Protein AF-A0AA86PLJ4-F1 (afdb_monomer_lite)

Radius of gyration: 35.34 Å; chains: 1; bounding box: 88×40×95 Å

Organism: NCBI:txid28002

pLDDT: mean 74.49, std 17.86, range [37.75, 98.31]

Secondary structure (DSSP, 8-state):
-PPPTT-PPPSSGGGPPTTHHHHHHHHHHHHHHHHHHHHHHHHHHTTT-HHHHHHHHHHHHHHHHHHHHHHHS-S---EEETTEEHHHHHHHHHHHHHHHHHHHHHHHHHHHHHHHHHHHH-TTSPPSS-HHHHHHHHHHHHHHHHHHHHHHHHHHHHHHHHHHH-TTTTTSHHHHHTSTT-HHHHHHHHHHHHHHHHHHGGGGS-S---SS-------------S-TTSTHHHHHHHHHHHHHHTT---SSHHHHHHHHHTSTTTTTT--HHHHHHHHHHHHHHHTT--HHHHHHHHHHHTTS-TTTHHHHHHHHHHHT--

Sequence (322 aa):
MTATFSFLGSNEQNSNPNGWYWFSIGMFTSFFVEIPLIMYVYQRLRLVNFRLAKVSNGFWLTGVSSQFLIGVFRSSRDKVFGKIEFRKIHNIVAIICFLSL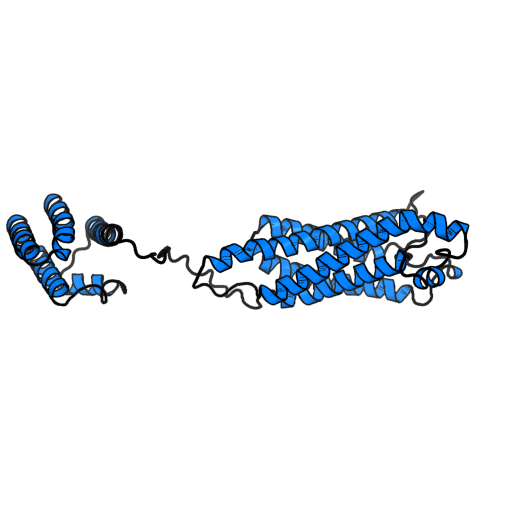LVGAPCSAALVAYDKPKSCTNYGKKNLLNHRLTDICISLVMLSLFLVVLFCVLWQIVYPILYKQDPTIGSNWTAGMNTIWSFPLWENVCIITLYVYILWFPFMLPARTDGKRPKQRNSCSFSRVNYNGIELKTELSRMWFEILKEKIEFRSGADFLEHLADYDEVEGLLSEKGVSFIQSVGKLIIEGEKAENVKKMIKEFGKESNELWQWKRVMIKCAEKK

Foldseek 3Di:
DFDAPLQQDAPPPVRHDPPSLVLLVVLVVLLVVLVVLLVLLLVQLCVLPVVLSVLLSVLSNLLSVLSNVSSVQHLYQDDPDDNDGSNVVNVVSNVSNVVSLLVSLVSSLVSLVSLVVVQVQPVPDDRQFPSVVSVVLSVVLVVLSVVLVVLVVVLVVCVVVVCVVPVLQSNDDVSQVVDPSHNNVSVVSNVVSSSCSSVVVSVRGDPDPPVPPPPPPVPPVVPDPDDPDDVVLPVVLVVVVVCVVVVDDDQALVSVVVVVVVPVVPVVPDDPVRVVLSSVLSHCVNVVHQLVVSLVSLVVSCVPDPSSVSVSVSVNVVSVVD

Structure (mmCIF, N/CA/C/O backbone):
data_AF-A0AA86PLJ4-F1
#
_entry.id   AF-A0AA86PLJ4-F1
#
loop_
_atom_site.group_PDB
_atom_site.id
_atom_site.type_symbol
_atom_site.label_atom_id
_atom_site.label_alt_id
_atom_site.label_comp_id
_atom_site.label_asym_id
_atom_site.label_entity_id
_atom_site.label_seq_id
_atom_site.pdbx_PDB_ins_code
_atom_site.Cartn_x
_atom_site.Cartn_y
_atom_site.Cartn_z
_atom_site.occupancy
_atom_site.B_iso_or_equiv
_atom_site.auth_seq_id
_atom_site.auth_comp_id
_atom_site.auth_asym_id
_atom_site.auth_atom_id
_atom_site.pdbx_PDB_model_num
ATOM 1 N N . MET A 1 1 ? 16.146 7.115 -17.652 1.00 41.25 1 MET A N 1
ATOM 2 C CA . MET A 1 1 ? 15.442 6.370 -16.586 1.00 41.25 1 MET A CA 1
ATOM 3 C C . MET A 1 1 ? 16.149 5.044 -16.418 1.00 41.25 1 MET A C 1
ATOM 5 O O . MET A 1 1 ? 16.221 4.309 -17.398 1.00 41.25 1 MET A O 1
ATOM 9 N N . THR A 1 2 ? 16.678 4.782 -15.226 1.00 47.94 2 THR A N 1
ATOM 10 C CA . THR A 1 2 ? 17.123 3.450 -14.791 1.00 47.94 2 THR A CA 1
ATOM 11 C C . THR A 1 2 ? 15.971 2.449 -14.898 1.00 47.94 2 THR A C 1
ATOM 13 O O . THR A 1 2 ? 14.809 2.842 -14.768 1.00 47.94 2 THR A O 1
ATOM 16 N N . ALA A 1 3 ? 16.272 1.173 -15.144 1.00 52.00 3 ALA A N 1
ATOM 17 C CA . ALA A 1 3 ? 15.253 0.129 -15.106 1.00 52.00 3 ALA A CA 1
ATOM 18 C C . ALA A 1 3 ? 14.749 -0.040 -13.662 1.00 52.00 3 ALA A C 1
ATOM 20 O O . ALA A 1 3 ? 15.532 -0.309 -12.752 1.00 52.00 3 ALA A O 1
ATOM 21 N N . THR A 1 4 ? 13.453 0.172 -13.453 1.00 53.97 4 THR A N 1
ATOM 22 C CA . THR A 1 4 ? 12.758 -0.117 -12.193 1.00 53.97 4 THR A CA 1
ATOM 23 C C . THR A 1 4 ? 12.480 -1.618 -12.086 1.00 53.97 4 THR A C 1
ATOM 25 O O . THR A 1 4 ? 12.442 -2.314 -13.100 1.00 53.97 4 THR A O 1
ATOM 28 N N . PHE A 1 5 ? 12.273 -2.146 -10.879 1.00 51.34 5 PHE A N 1
ATOM 29 C CA . PHE A 1 5 ? 11.878 -3.546 -10.676 1.00 51.34 5 PHE A CA 1
ATOM 30 C C . PHE A 1 5 ? 10.530 -3.861 -11.332 1.00 51.34 5 PHE A C 1
ATOM 32 O O . PHE A 1 5 ? 10.305 -4.955 -11.842 1.00 51.34 5 PHE A O 1
ATOM 39 N N . SER A 1 6 ? 9.674 -2.846 -11.410 1.00 51.66 6 SER A N 1
ATOM 40 C CA . SER A 1 6 ? 8.443 -2.833 -12.191 1.00 51.66 6 SER A CA 1
ATOM 41 C C . SER A 1 6 ? 8.633 -3.040 -13.710 1.00 51.66 6 SER A C 1
ATOM 43 O O . SE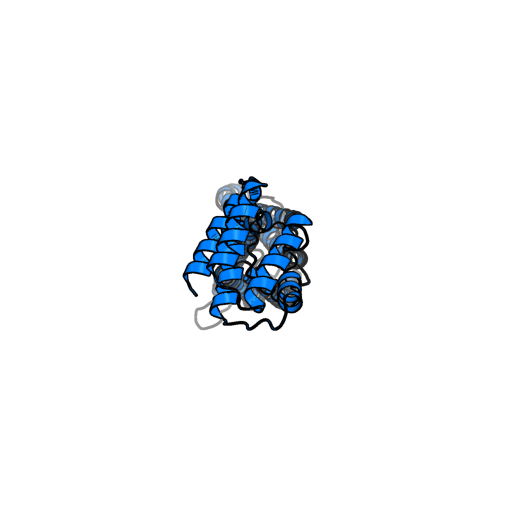R A 1 6 ? 7.633 -3.148 -14.411 1.00 51.66 6 SER A O 1
ATOM 45 N N . PHE A 1 7 ? 9.853 -3.230 -14.247 1.00 61.62 7 PHE A N 1
ATOM 46 C CA . PHE A 1 7 ? 10.075 -3.798 -15.592 1.00 61.62 7 PHE A CA 1
ATOM 47 C C . PHE A 1 7 ? 9.616 -5.269 -15.718 1.00 61.62 7 PHE A C 1
ATOM 49 O O . PHE A 1 7 ? 10.386 -6.200 -15.957 1.00 61.62 7 PHE A O 1
ATOM 56 N N . LEU A 1 8 ? 8.299 -5.452 -15.646 1.00 61.09 8 LEU A N 1
ATOM 57 C CA . LEU A 1 8 ? 7.576 -6.564 -16.238 1.00 61.09 8 LEU A CA 1
ATOM 58 C C . LEU A 1 8 ? 7.984 -6.704 -17.698 1.00 61.09 8 LEU A C 1
ATOM 60 O O . LEU A 1 8 ? 7.937 -5.721 -18.442 1.00 61.09 8 LEU A O 1
ATOM 64 N N . GLY A 1 9 ? 8.369 -7.926 -18.065 1.00 59.66 9 GLY A N 1
ATOM 65 C CA . GLY A 1 9 ? 9.075 -8.224 -19.304 1.00 59.66 9 GLY A CA 1
ATOM 66 C C . GLY A 1 9 ? 8.449 -7.626 -20.566 1.00 59.66 9 GLY A C 1
ATOM 67 O O . GLY A 1 9 ? 7.226 -7.571 -20.714 1.00 59.66 9 GLY A O 1
ATOM 68 N N . SER A 1 10 ? 9.299 -7.201 -21.496 1.00 67.00 10 SER A N 1
ATOM 69 C CA . SER A 1 10 ? 8.879 -6.834 -22.842 1.00 67.00 10 SER A CA 1
ATOM 70 C C . SER A 1 10 ? 8.416 -8.069 -23.632 1.00 67.00 10 SER A C 1
ATOM 72 O O . SER A 1 10 ? 8.566 -9.215 -23.198 1.00 67.00 10 SER A O 1
ATOM 74 N N . ASN A 1 11 ? 7.853 -7.853 -24.823 1.00 70.50 11 ASN A N 1
ATOM 75 C CA . ASN A 1 11 ? 7.625 -8.951 -25.764 1.00 70.50 11 ASN A CA 1
ATOM 76 C C . ASN A 1 11 ? 8.916 -9.376 -26.498 1.00 70.50 11 ASN A C 1
ATOM 78 O O . ASN A 1 11 ? 8.931 -10.408 -27.163 1.00 70.50 11 ASN A O 1
ATOM 82 N N . GLU A 1 12 ? 10.022 -8.638 -26.337 1.00 73.56 12 GLU A N 1
ATOM 83 C CA . GLU A 1 12 ? 11.354 -9.085 -26.744 1.00 73.56 12 GLU A CA 1
ATOM 84 C C . GLU A 1 12 ? 11.859 -10.095 -25.703 1.00 73.56 12 GLU A C 1
ATOM 86 O O . GLU A 1 12 ? 12.340 -9.729 -24.632 1.00 73.56 12 GLU A O 1
ATOM 91 N N . GLN A 1 13 ? 11.753 -11.388 -26.015 1.00 70.38 13 GLN A N 1
ATOM 92 C CA . GLN A 1 13 ? 12.051 -12.486 -25.084 1.00 70.38 13 GLN A CA 1
ATOM 93 C C . GLN A 1 13 ? 13.454 -12.405 -24.441 1.00 70.38 13 GLN A C 1
ATOM 95 O O . GLN A 1 13 ? 13.640 -12.875 -23.321 1.00 70.38 13 GLN A O 1
ATOM 100 N N . ASN A 1 14 ? 14.404 -11.740 -25.110 1.00 70.69 14 ASN A N 1
ATOM 101 C CA . ASN A 1 14 ? 15.780 -11.524 -24.654 1.00 70.69 14 ASN A CA 1
ATOM 102 C C . ASN A 1 14 ? 15.953 -10.361 -23.653 1.00 70.69 14 ASN A C 1
ATOM 104 O O . ASN A 1 14 ? 16.998 -10.276 -23.015 1.00 70.69 14 ASN A O 1
ATOM 108 N N . SER A 1 15 ? 14.979 -9.452 -23.502 1.00 69.19 15 SER A N 1
ATOM 109 C CA . SER A 1 15 ? 15.057 -8.347 -22.522 1.00 69.19 15 SER A CA 1
ATOM 110 C C . SER A 1 15 ? 14.549 -8.731 -21.129 1.00 69.19 15 SER A C 1
ATOM 112 O O . SER A 1 15 ? 14.557 -7.900 -20.219 1.00 69.19 15 SER A O 1
ATOM 114 N N . ASN A 1 16 ? 14.039 -9.951 -20.968 1.00 75.19 16 ASN A N 1
ATOM 115 C CA . ASN A 1 16 ? 13.235 -10.330 -19.817 1.00 75.19 16 ASN A CA 1
ATOM 116 C C . ASN A 1 16 ? 14.087 -10.995 -18.732 1.00 75.19 16 ASN A C 1
ATOM 118 O O . ASN A 1 16 ? 14.754 -11.989 -19.022 1.00 75.19 16 ASN A O 1
ATOM 122 N N . PRO A 1 17 ? 14.046 -10.519 -17.472 1.00 74.06 17 PRO A N 1
ATOM 123 C CA . PRO A 1 17 ? 14.722 -11.212 -16.387 1.00 74.06 17 PRO A CA 1
ATOM 124 C C . PRO A 1 17 ? 14.084 -12.588 -16.158 1.00 74.06 17 PRO A C 1
ATOM 126 O O . PRO A 1 17 ? 12.865 -12.763 -16.273 1.00 74.06 17 PRO A O 1
ATOM 129 N N . ASN A 1 18 ? 14.910 -13.575 -15.808 1.00 80.50 18 ASN A N 1
ATOM 130 C CA . ASN A 1 18 ? 14.439 -14.920 -15.483 1.00 80.50 18 ASN A CA 1
ATOM 131 C C . ASN A 1 18 ? 13.372 -14.856 -14.379 1.00 80.50 18 ASN A C 1
ATOM 133 O O . ASN A 1 18 ? 13.584 -14.252 -13.331 1.00 80.50 18 ASN A O 1
ATOM 137 N N . GLY A 1 19 ? 12.216 -15.477 -14.624 1.00 80.31 19 GLY A N 1
ATOM 138 C CA . GLY A 1 19 ? 11.104 -15.490 -13.671 1.00 80.31 19 GLY A CA 1
ATOM 139 C C . GLY A 1 19 ? 10.192 -14.255 -13.680 1.00 80.31 19 GLY A C 1
ATOM 140 O O . GLY A 1 19 ? 9.319 -14.179 -12.823 1.00 80.31 19 GLY A O 1
ATOM 141 N N . TRP A 1 20 ? 10.307 -13.328 -14.644 1.00 81.44 20 TRP A N 1
ATOM 142 C CA . TRP A 1 20 ? 9.425 -12.145 -14.752 1.00 81.44 20 TRP A CA 1
ATOM 143 C C . TRP A 1 20 ? 7.915 -12.464 -14.667 1.00 81.44 20 TRP A C 1
ATOM 145 O O . TRP A 1 20 ? 7.135 -11.660 -14.159 1.00 81.44 20 TRP A O 1
ATOM 155 N N . TYR A 1 21 ? 7.492 -13.643 -15.136 1.00 85.25 21 TYR A N 1
ATOM 156 C CA . TYR A 1 21 ? 6.094 -14.080 -15.102 1.00 85.25 21 TYR A CA 1
ATOM 157 C C . TYR A 1 21 ? 5.595 -14.367 -13.676 1.00 85.25 21 TYR A C 1
ATOM 159 O O . TYR A 1 21 ? 4.418 -14.145 -13.392 1.00 85.25 21 TYR A O 1
ATOM 167 N N . TRP A 1 22 ? 6.478 -14.776 -12.755 1.00 87.50 22 TRP A N 1
ATOM 168 C CA . TRP A 1 22 ? 6.144 -14.915 -11.335 1.00 87.50 22 TRP A CA 1
ATOM 169 C C . TRP A 1 22 ? 5.776 -13.573 -10.709 1.00 87.50 22 TRP A C 1
ATOM 171 O O . TRP A 1 22 ? 4.898 -13.534 -9.854 1.00 87.50 22 TRP A O 1
ATOM 181 N N . PHE A 1 23 ? 6.377 -12.469 -11.166 1.00 83.62 23 PHE A N 1
ATOM 182 C CA . PHE A 1 23 ? 5.997 -11.137 -10.703 1.00 83.62 23 PHE A CA 1
ATOM 183 C C . PHE A 1 23 ? 4.582 -10.764 -11.180 1.00 83.62 23 PHE A C 1
ATOM 185 O O . PHE A 1 23 ? 3.776 -10.345 -10.356 1.00 83.62 23 PHE A O 1
ATOM 192 N N . SER A 1 24 ? 4.206 -11.024 -12.445 1.00 88.81 24 SER A N 1
ATOM 193 C CA . SER A 1 24 ? 2.800 -10.882 -12.892 1.00 88.81 24 SER A CA 1
ATOM 194 C C . SER A 1 24 ? 1.833 -11.718 -12.042 1.00 88.81 24 SER A C 1
ATOM 196 O O . SER A 1 24 ? 0.822 -11.194 -11.579 1.00 88.81 24 SER A O 1
ATOM 198 N N . ILE A 1 25 ? 2.146 -12.999 -11.806 1.00 92.12 25 ILE A N 1
ATOM 199 C CA . ILE A 1 25 ? 1.321 -13.898 -10.978 1.00 92.12 25 ILE A CA 1
ATOM 200 C C . ILE A 1 25 ? 1.208 -13.366 -9.542 1.00 92.12 25 ILE A C 1
ATOM 202 O O . ILE A 1 25 ? 0.115 -13.366 -8.976 1.00 92.12 25 ILE A O 1
ATOM 206 N N . GLY A 1 26 ? 2.307 -12.863 -8.975 1.00 91.44 26 GLY A N 1
ATOM 207 C CA . GLY A 1 26 ? 2.342 -12.219 -7.665 1.00 91.44 26 GLY A CA 1
ATOM 208 C C . GLY A 1 26 ? 1.415 -11.007 -7.596 1.00 91.44 26 GLY A C 1
ATOM 209 O O . GLY A 1 26 ? 0.547 -10.967 -6.734 1.00 91.44 26 GLY A O 1
ATOM 210 N N . MET A 1 27 ? 1.515 -10.077 -8.552 1.00 92.19 27 MET A N 1
ATOM 211 C CA . MET A 1 27 ? 0.665 -8.877 -8.611 1.00 92.19 27 MET A CA 1
ATOM 212 C C . MET A 1 27 ? -0.830 -9.219 -8.725 1.00 92.19 27 MET A C 1
ATOM 214 O O . MET A 1 27 ? -1.655 -8.587 -8.063 1.00 92.19 27 MET A O 1
ATOM 218 N N . PHE A 1 28 ? -1.192 -10.246 -9.505 1.00 94.56 28 PHE A N 1
ATOM 219 C CA . PHE A 1 28 ? -2.573 -10.734 -9.575 1.00 94.56 28 PHE A CA 1
ATOM 220 C C . PHE A 1 28 ? -3.030 -11.402 -8.273 1.00 94.56 28 PHE A C 1
ATOM 222 O O . PHE A 1 28 ? -4.133 -11.132 -7.801 1.00 94.56 28 PHE A O 1
ATOM 229 N N . THR A 1 29 ? -2.191 -12.246 -7.671 1.00 95.00 29 THR A N 1
ATOM 230 C CA . THR A 1 29 ? -2.518 -12.950 -6.421 1.00 95.00 29 THR A CA 1
ATOM 231 C C . THR A 1 29 ? -2.710 -11.958 -5.275 1.00 95.00 29 THR A C 1
ATOM 233 O O . THR A 1 29 ? -3.724 -12.015 -4.582 1.00 95.00 29 THR A O 1
ATOM 236 N N . SER A 1 30 ? -1.794 -10.994 -5.143 1.00 94.12 30 SER A N 1
ATOM 237 C CA . SER A 1 30 ? -1.904 -9.847 -4.239 1.00 94.12 30 SER A CA 1
ATOM 238 C C . SER A 1 30 ? -3.235 -9.122 -4.399 1.00 94.12 30 SER A C 1
ATOM 240 O O . SER A 1 30 ? -3.966 -8.996 -3.425 1.00 94.12 30 SER A O 1
ATOM 242 N N . PHE A 1 31 ? -3.620 -8.735 -5.621 1.00 96.25 31 PHE A N 1
ATOM 243 C CA . PHE A 1 31 ? -4.897 -8.057 -5.868 1.00 96.25 31 PHE A CA 1
ATOM 244 C C . PHE A 1 31 ? -6.106 -8.817 -5.295 1.00 96.25 31 PHE A C 1
ATOM 246 O O . PHE A 1 31 ? -6.930 -8.230 -4.587 1.00 96.25 31 PHE A O 1
ATOM 253 N N . PHE A 1 32 ? -6.198 -10.126 -5.549 1.00 96.75 32 PHE A N 1
ATOM 254 C CA . PHE A 1 32 ? -7.314 -10.941 -5.061 1.00 96.75 32 PHE A CA 1
ATOM 255 C C . PHE A 1 32 ? -7.285 -11.176 -3.542 1.00 96.75 32 PHE A C 1
ATOM 257 O O . PHE A 1 32 ? -8.349 -11.264 -2.929 1.00 96.75 32 PHE A O 1
ATOM 264 N N . VAL A 1 33 ? -6.101 -11.253 -2.928 1.00 96.44 33 VAL A N 1
ATOM 265 C CA . VAL A 1 33 ? -5.936 -11.418 -1.471 1.00 96.44 33 VAL A CA 1
ATOM 266 C C . VAL A 1 33 ? -6.178 -10.106 -0.718 1.00 96.44 33 VAL A C 1
ATOM 268 O O . VAL A 1 33 ? -6.786 -10.107 0.350 1.00 96.44 33 VAL A O 1
ATOM 271 N N . GLU A 1 34 ? -5.745 -8.974 -1.264 1.00 96.38 34 GLU A N 1
ATOM 272 C CA . GLU A 1 34 ? -5.754 -7.682 -0.576 1.00 96.38 34 GLU A CA 1
ATOM 273 C C . GLU A 1 34 ? -7.132 -7.006 -0.588 1.00 96.38 34 GLU A C 1
ATOM 275 O O . GLU A 1 34 ? -7.501 -6.381 0.406 1.00 96.38 34 GLU A O 1
ATOM 280 N N . ILE A 1 35 ? -7.949 -7.175 -1.640 1.00 97.44 35 ILE A N 1
ATOM 281 C CA . ILE A 1 35 ? -9.325 -6.635 -1.684 1.00 97.44 35 ILE A CA 1
ATOM 282 C C . ILE A 1 35 ? -10.171 -7.017 -0.451 1.00 97.44 35 ILE A C 1
ATOM 284 O O . ILE A 1 35 ? -10.692 -6.104 0.200 1.00 97.44 35 ILE A O 1
ATOM 288 N N . PRO A 1 36 ? -10.349 -8.304 -0.082 1.00 97.50 36 PRO A N 1
ATOM 289 C CA . PRO A 1 36 ? -11.166 -8.660 1.078 1.00 97.50 36 PRO A CA 1
ATOM 290 C C . PRO A 1 36 ? -10.577 -8.130 2.394 1.00 97.50 36 PRO A C 1
ATOM 292 O O . PRO A 1 36 ? -11.338 -7.743 3.284 1.00 97.50 36 PRO A O 1
ATOM 295 N N . LEU A 1 37 ? -9.247 -8.028 2.505 1.00 96.81 37 LEU A N 1
ATOM 296 C CA . LEU A 1 37 ? -8.569 -7.450 3.671 1.00 96.81 37 LEU A CA 1
ATOM 297 C C . LEU A 1 37 ? -8.817 -5.940 3.784 1.00 96.81 37 LEU A C 1
ATOM 299 O O . LEU A 1 37 ? -9.187 -5.460 4.854 1.00 96.81 37 LEU A O 1
ATOM 303 N N . ILE A 1 38 ? -8.712 -5.195 2.683 1.00 97.12 38 ILE A N 1
ATOM 304 C CA . ILE A 1 38 ? -9.016 -3.757 2.619 1.00 97.12 38 ILE A CA 1
ATOM 305 C C . ILE A 1 38 ? -10.486 -3.499 2.965 1.00 97.12 38 ILE A C 1
ATOM 307 O O . ILE A 1 38 ? -10.793 -2.627 3.781 1.00 97.12 38 ILE A O 1
ATOM 311 N N . MET A 1 39 ? -11.402 -4.306 2.425 1.00 97.38 39 MET A N 1
ATOM 312 C CA . MET A 1 39 ? -12.830 -4.199 2.731 1.00 97.38 39 MET A CA 1
ATOM 313 C C . MET A 1 39 ? -13.127 -4.511 4.207 1.00 97.38 39 MET A C 1
ATOM 315 O O . MET A 1 39 ? -13.948 -3.826 4.822 1.00 97.38 39 MET A O 1
ATOM 319 N N . TYR A 1 40 ? -12.431 -5.482 4.808 1.00 95.12 40 TYR A N 1
ATOM 320 C CA . TYR A 1 40 ? -12.485 -5.745 6.249 1.00 95.12 40 TYR A CA 1
ATOM 321 C C . TYR A 1 40 ? -11.966 -4.551 7.069 1.00 95.12 40 TYR A C 1
ATOM 323 O O . TYR A 1 40 ? -12.659 -4.073 7.972 1.00 95.12 40 TYR A O 1
ATOM 331 N N . VAL A 1 41 ? -10.796 -4.007 6.719 1.00 93.75 41 VAL A N 1
ATOM 332 C CA . VAL A 1 41 ? -10.206 -2.816 7.357 1.00 93.75 41 VAL A CA 1
ATOM 333 C C . VAL A 1 41 ? -11.178 -1.635 7.308 1.00 93.75 41 VAL A C 1
ATOM 335 O O . VAL A 1 41 ? -11.452 -1.018 8.340 1.00 93.75 41 VAL A O 1
ATOM 338 N N . TYR A 1 42 ? -11.789 -1.363 6.153 1.00 95.81 42 TYR A N 1
ATOM 339 C CA . TYR A 1 42 ? -12.805 -0.322 6.005 1.00 95.81 42 TYR A CA 1
ATOM 340 C C . TYR A 1 42 ? -14.026 -0.550 6.904 1.00 95.81 42 TYR A C 1
ATOM 342 O O . TYR A 1 42 ? -14.479 0.382 7.577 1.00 95.81 42 TYR A O 1
ATOM 350 N N . GLN A 1 43 ? -14.547 -1.782 6.970 1.00 93.31 43 GLN A N 1
ATOM 351 C CA . GLN A 1 43 ? -15.689 -2.119 7.826 1.00 93.31 43 GLN A CA 1
ATOM 352 C C . GLN A 1 43 ? -15.428 -1.857 9.315 1.00 93.31 43 GLN A C 1
ATOM 354 O O . GLN A 1 43 ? -16.378 -1.523 10.031 1.00 93.31 43 GLN A O 1
ATOM 359 N N . ARG A 1 44 ? -14.171 -1.973 9.765 1.00 90.06 44 ARG A N 1
ATOM 360 C CA . ARG A 1 44 ? -13.739 -1.641 11.130 1.00 90.06 44 ARG A CA 1
ATOM 361 C C . ARG A 1 44 ? -13.509 -0.143 11.309 1.00 90.06 44 ARG A C 1
ATOM 363 O O . ARG A 1 44 ? -14.157 0.475 12.150 1.00 90.06 44 ARG A O 1
ATOM 370 N N . LEU A 1 45 ? -12.643 0.466 10.497 1.00 91.44 45 LEU A N 1
ATOM 371 C CA . LEU A 1 45 ? -12.233 1.864 10.677 1.00 91.44 45 LEU A CA 1
ATOM 372 C C . LEU A 1 45 ? -13.375 2.869 10.449 1.00 91.44 45 LEU A C 1
ATOM 374 O O . LEU A 1 45 ? -13.369 3.950 11.042 1.00 91.44 45 LEU A O 1
ATOM 378 N N . ARG A 1 46 ? -14.408 2.518 9.667 1.00 94.06 46 ARG A N 1
ATOM 379 C CA . ARG A 1 46 ? -15.603 3.369 9.500 1.00 94.06 46 ARG A CA 1
ATOM 380 C C . ARG A 1 46 ? -16.371 3.625 10.802 1.00 94.06 46 ARG A C 1
ATOM 382 O O . ARG A 1 46 ? -17.131 4.588 10.852 1.00 94.06 46 ARG A O 1
ATOM 389 N N . LEU A 1 47 ? -16.186 2.784 11.826 1.00 88.62 47 LEU A N 1
ATOM 390 C CA . LEU A 1 47 ? -16.782 2.964 13.155 1.00 88.62 47 LEU A CA 1
ATOM 391 C C . LEU A 1 47 ? -16.069 4.052 13.971 1.00 88.62 47 LEU A C 1
ATOM 393 O O . LEU A 1 47 ? -16.702 4.686 14.809 1.00 88.62 47 LEU A O 1
ATOM 397 N N . VAL A 1 48 ? -14.784 4.298 13.690 1.00 88.75 48 VAL A N 1
ATOM 398 C CA . VAL A 1 48 ? -13.990 5.376 14.298 1.00 88.75 48 VAL A CA 1
ATOM 399 C C . VAL A 1 48 ? -14.292 6.712 13.610 1.00 88.75 48 VAL A C 1
ATOM 401 O O . VAL A 1 48 ? -14.621 7.704 14.262 1.00 88.75 48 VAL A O 1
ATOM 404 N N . ASN A 1 49 ? -14.194 6.748 12.275 1.00 91.81 49 ASN A N 1
ATOM 405 C CA . ASN A 1 49 ? -14.552 7.913 11.461 1.00 91.81 49 ASN A CA 1
ATOM 406 C C . ASN A 1 49 ? -14.892 7.489 10.023 1.00 91.81 49 ASN A C 1
ATOM 408 O O . ASN A 1 49 ? -14.007 7.219 9.212 1.00 91.81 49 ASN A O 1
ATOM 412 N N . PHE A 1 50 ? -16.184 7.493 9.683 1.00 93.94 50 PHE A N 1
ATOM 413 C CA . PHE A 1 50 ? -16.684 7.094 8.364 1.00 93.94 50 PHE A CA 1
ATOM 414 C C . PHE A 1 50 ? -16.047 7.858 7.190 1.00 93.94 50 PHE A C 1
ATOM 416 O O . PHE A 1 50 ? -15.746 7.249 6.163 1.00 93.94 50 PHE A O 1
ATOM 423 N N . ARG A 1 51 ? -15.832 9.178 7.319 1.00 96.56 51 ARG A N 1
ATOM 424 C CA . ARG A 1 51 ? -15.314 10.011 6.216 1.00 96.56 51 ARG A CA 1
ATOM 425 C C . ARG A 1 51 ? -13.862 9.662 5.909 1.00 96.56 51 ARG A C 1
ATOM 427 O O . ARG A 1 51 ? -13.543 9.344 4.767 1.00 96.56 51 ARG A O 1
ATOM 434 N N . LEU A 1 52 ? -13.005 9.665 6.930 1.00 94.38 52 LEU A N 1
ATOM 435 C CA . LEU A 1 52 ? -11.584 9.363 6.762 1.00 94.38 52 LEU A CA 1
ATOM 436 C C . LEU A 1 52 ? -11.361 7.882 6.399 1.00 94.38 52 LEU A C 1
ATOM 438 O O . LEU A 1 52 ? -10.519 7.588 5.554 1.00 94.38 52 LEU A O 1
ATOM 442 N N . ALA A 1 53 ? -12.179 6.959 6.922 1.00 95.50 53 ALA A N 1
ATOM 443 C CA . ALA A 1 53 ? -12.160 5.557 6.500 1.00 95.50 53 ALA A CA 1
ATOM 444 C C . ALA A 1 53 ? -12.555 5.380 5.025 1.00 95.50 53 ALA A C 1
ATOM 446 O O . ALA A 1 53 ? -11.924 4.595 4.323 1.00 95.50 53 ALA A O 1
ATOM 447 N N . LYS A 1 54 ? -13.551 6.130 4.522 1.00 97.75 54 LYS A N 1
ATOM 448 C CA . LYS A 1 54 ? -13.921 6.115 3.096 1.00 97.75 54 LYS A CA 1
ATOM 449 C C . LYS A 1 54 ? -12.781 6.633 2.211 1.00 97.75 54 LYS A C 1
ATOM 451 O O . LYS A 1 54 ? -12.524 6.036 1.171 1.00 97.75 54 LYS A O 1
ATOM 456 N N . VAL A 1 55 ? -12.091 7.700 2.627 1.00 97.38 55 VAL A N 1
ATOM 457 C CA . VAL A 1 55 ? -10.917 8.240 1.914 1.00 97.38 55 VAL A CA 1
ATOM 458 C C . VAL A 1 55 ? -9.774 7.221 1.891 1.00 97.38 55 VAL A C 1
ATOM 460 O O . VAL A 1 55 ? -9.291 6.885 0.814 1.00 97.38 55 VAL A O 1
ATOM 463 N N . SER A 1 56 ? -9.398 6.662 3.047 1.00 96.62 56 SER A N 1
ATOM 464 C CA . SER A 1 56 ? -8.340 5.646 3.138 1.00 96.62 56 SER A CA 1
ATOM 465 C C . SER A 1 56 ? -8.661 4.406 2.295 1.00 96.62 56 SER A C 1
ATOM 467 O O . SER A 1 56 ? -7.815 3.959 1.530 1.00 96.62 56 SER A O 1
ATOM 469 N N . ASN A 1 57 ? -9.900 3.902 2.350 1.00 97.69 57 ASN A N 1
ATOM 470 C CA . ASN A 1 57 ? -10.351 2.782 1.520 1.00 97.69 57 ASN A CA 1
ATOM 471 C C . ASN A 1 57 ? -10.315 3.103 0.016 1.00 97.69 57 ASN A C 1
ATOM 473 O O . ASN A 1 57 ? -9.955 2.244 -0.780 1.00 97.69 57 ASN A O 1
ATOM 477 N N . GLY A 1 58 ? -10.667 4.331 -0.382 1.00 98.25 58 GLY A N 1
ATOM 478 C CA . GLY A 1 58 ? -10.569 4.776 -1.774 1.00 98.25 58 GLY A CA 1
ATOM 479 C C . GLY A 1 58 ? -9.131 4.734 -2.295 1.00 98.25 58 GLY A C 1
ATOM 480 O O . GLY A 1 58 ? -8.890 4.201 -3.377 1.00 98.25 58 GLY A O 1
ATOM 481 N N . PHE A 1 59 ? -8.173 5.215 -1.499 1.00 98.19 59 PHE A N 1
ATOM 482 C CA . PHE A 1 59 ? -6.748 5.114 -1.815 1.00 98.19 59 PHE A CA 1
ATOM 483 C C . PHE A 1 59 ? -6.261 3.658 -1.857 1.00 98.19 59 PHE A C 1
ATOM 485 O O . PHE A 1 59 ? -5.648 3.261 -2.843 1.00 98.19 59 PHE A O 1
ATOM 492 N N . TRP A 1 60 ? -6.606 2.829 -0.868 1.00 97.31 60 TRP A N 1
ATOM 493 C CA . TRP A 1 60 ? -6.249 1.405 -0.873 1.00 97.31 60 TRP A CA 1
ATOM 494 C C . TRP A 1 60 ? -6.765 0.659 -2.107 1.00 97.31 60 TRP A C 1
ATOM 496 O O . TRP A 1 60 ? -5.979 0.034 -2.815 1.00 97.31 60 TRP A O 1
ATOM 506 N N . LEU A 1 61 ? -8.060 0.773 -2.421 1.00 98.12 61 LEU A N 1
ATOM 507 C CA . LEU A 1 61 ? -8.642 0.122 -3.598 1.00 98.12 61 LEU A CA 1
ATOM 508 C C . LEU A 1 61 ? -8.045 0.650 -4.910 1.00 98.12 61 LEU A C 1
ATOM 510 O O . LEU A 1 61 ? -7.846 -0.134 -5.835 1.00 98.12 61 LEU A O 1
ATOM 514 N N . THR A 1 62 ? -7.720 1.945 -4.995 1.00 98.31 62 THR A N 1
ATOM 515 C CA . THR A 1 62 ? -7.047 2.525 -6.174 1.00 98.31 62 THR A CA 1
ATOM 516 C C . THR A 1 62 ? -5.633 1.968 -6.333 1.00 98.31 62 THR A C 1
ATOM 518 O O . THR A 1 62 ? -5.248 1.595 -7.442 1.00 98.31 62 THR A O 1
ATOM 521 N N . GLY A 1 63 ? -4.878 1.854 -5.236 1.00 96.69 63 GLY A N 1
ATOM 522 C CA . GLY A 1 63 ? -3.533 1.281 -5.228 1.00 96.69 63 GLY A CA 1
ATOM 523 C C . GLY A 1 63 ? -3.531 -0.176 -5.681 1.00 96.69 63 GLY A C 1
ATOM 524 O O . GLY A 1 63 ? -2.892 -0.511 -6.673 1.00 96.69 63 GLY A O 1
ATOM 525 N N . VAL A 1 64 ? -4.342 -1.015 -5.038 1.00 96.94 64 VAL A N 1
ATOM 526 C CA . VAL A 1 64 ? -4.423 -2.452 -5.342 1.00 96.94 64 VAL A CA 1
ATOM 527 C C . VAL A 1 64 ? -4.993 -2.715 -6.742 1.00 96.94 64 VAL A C 1
ATOM 529 O O . VAL A 1 64 ? -4.464 -3.543 -7.481 1.00 96.94 64 VAL A O 1
ATOM 532 N N . SER A 1 65 ? -5.985 -1.942 -7.200 1.00 97.75 65 SER A N 1
ATOM 533 C CA . SER A 1 65 ? -6.446 -2.023 -8.600 1.00 97.75 65 SER A CA 1
ATOM 534 C C . SER A 1 65 ? -5.350 -1.621 -9.592 1.00 97.75 65 SER A C 1
ATOM 536 O O . SER A 1 65 ? -5.215 -2.229 -10.652 1.00 97.75 65 SER A O 1
ATOM 538 N N . SER A 1 66 ? -4.522 -0.633 -9.244 1.00 96.56 66 SER A N 1
ATOM 539 C CA . SER A 1 66 ? -3.363 -0.256 -10.057 1.00 96.56 66 SER A CA 1
ATOM 540 C C . SER A 1 66 ? -2.294 -1.354 -10.055 1.00 96.56 66 SER A C 1
ATOM 542 O O . SER A 1 66 ? -1.690 -1.603 -11.088 1.00 96.56 66 SER A O 1
ATOM 544 N N . GLN A 1 67 ? -2.107 -2.083 -8.953 1.00 94.50 67 GLN A N 1
ATOM 545 C CA . GLN A 1 67 ? -1.212 -3.243 -8.873 1.00 94.50 67 GLN A CA 1
ATOM 546 C C . GLN A 1 67 ? -1.623 -4.374 -9.831 1.00 94.50 67 GLN A C 1
ATOM 548 O O . GLN A 1 67 ? -0.777 -4.906 -10.551 1.00 94.50 67 GLN A O 1
ATOM 553 N N . PHE A 1 68 ? -2.923 -4.673 -9.934 1.00 96.25 68 PHE A N 1
ATOM 554 C CA . PHE A 1 68 ? -3.453 -5.573 -10.966 1.00 96.25 68 PHE A CA 1
ATOM 555 C C . PHE A 1 68 ? -3.133 -5.063 -12.378 1.00 96.25 68 PHE A C 1
ATOM 557 O O . PHE A 1 68 ? -2.616 -5.807 -13.212 1.00 96.25 68 PHE A O 1
ATOM 564 N N . LEU A 1 69 ? -3.389 -3.777 -12.642 1.00 95.88 69 LEU A N 1
ATOM 565 C CA . LEU A 1 69 ? -3.125 -3.163 -13.945 1.00 95.88 69 LEU A CA 1
ATOM 566 C C . LEU A 1 69 ? -1.629 -3.113 -14.294 1.00 95.88 69 LEU A C 1
ATOM 568 O O . LEU A 1 69 ? -1.302 -3.234 -15.471 1.00 95.88 69 LEU A O 1
ATOM 572 N N . ILE A 1 70 ? -0.722 -3.007 -13.315 1.00 93.06 70 ILE A N 1
ATOM 573 C CA . ILE A 1 70 ? 0.722 -3.204 -13.522 1.00 93.06 70 ILE A CA 1
ATOM 574 C C . ILE A 1 70 ? 0.960 -4.614 -14.072 1.00 93.06 70 ILE A C 1
ATOM 576 O O . ILE A 1 70 ? 1.588 -4.749 -15.116 1.00 93.06 70 ILE A O 1
ATOM 580 N N . GLY A 1 71 ? 0.401 -5.648 -13.429 1.00 90.88 71 GLY A N 1
ATOM 581 C CA . GLY A 1 71 ? 0.511 -7.046 -13.869 1.00 90.88 71 GLY A CA 1
ATOM 582 C C . GLY A 1 71 ? 0.034 -7.304 -15.308 1.00 90.88 71 GLY A C 1
ATOM 583 O O . GLY A 1 71 ? 0.599 -8.170 -15.982 1.00 90.88 71 GLY A O 1
ATOM 584 N N . VAL A 1 72 ? -0.958 -6.535 -15.784 1.00 92.25 72 VAL A N 1
ATOM 585 C CA . VAL A 1 72 ? -1.462 -6.547 -17.173 1.00 92.25 72 VAL A CA 1
ATOM 586 C C . VAL A 1 72 ? -0.554 -5.755 -18.123 1.00 92.25 72 VAL A C 1
ATOM 588 O O . VAL A 1 72 ? -0.092 -6.284 -19.135 1.00 92.25 72 VAL A O 1
ATOM 591 N N . PHE A 1 73 ? -0.311 -4.476 -17.829 1.00 91.31 73 PHE A N 1
ATOM 592 C CA . PHE A 1 73 ? 0.457 -3.573 -18.682 1.00 91.31 73 PHE A CA 1
ATOM 593 C C . PHE A 1 73 ? 1.947 -3.709 -18.380 1.00 91.31 73 PHE A C 1
ATOM 595 O O . PHE A 1 73 ? 2.478 -3.043 -17.497 1.00 91.31 73 PHE A O 1
ATOM 602 N N . ARG A 1 74 ? 2.637 -4.563 -19.136 1.00 86.12 74 ARG A N 1
ATOM 603 C CA . ARG A 1 74 ? 4.087 -4.766 -18.997 1.00 86.12 74 ARG A CA 1
ATOM 604 C C . ARG A 1 74 ? 4.886 -3.529 -19.426 1.00 86.12 74 ARG A C 1
ATOM 606 O O . ARG A 1 74 ? 4.394 -2.689 -20.178 1.00 86.12 74 ARG A O 1
ATOM 613 N N . SER A 1 75 ? 6.146 -3.423 -19.004 1.00 85.75 75 SER A N 1
ATOM 614 C CA . SER A 1 75 ? 7.015 -2.282 -19.335 1.00 85.75 75 SER A CA 1
ATOM 615 C C . SER A 1 75 ? 7.686 -2.457 -20.708 1.00 85.75 75 SER A C 1
ATOM 617 O O . SER A 1 75 ? 8.908 -2.419 -20.852 1.00 85.75 75 SER A O 1
ATOM 619 N N . SER A 1 76 ? 6.876 -2.676 -21.749 1.00 85.75 76 SER A N 1
ATOM 620 C CA . SER A 1 76 ? 7.352 -2.908 -23.117 1.00 85.75 76 SER A CA 1
ATOM 621 C C . SER A 1 76 ? 7.232 -1.662 -24.003 1.00 85.75 76 SER A C 1
ATOM 623 O O . SER A 1 76 ? 6.398 -0.782 -23.776 1.00 85.75 76 SER A O 1
ATOM 625 N N . ARG A 1 77 ? 8.070 -1.566 -25.043 1.00 86.06 77 ARG A N 1
ATOM 626 C CA . ARG A 1 77 ? 7.991 -0.482 -26.045 1.00 86.06 77 ARG A CA 1
ATOM 627 C C . ARG A 1 77 ? 6.918 -0.724 -27.114 1.00 86.06 77 ARG A C 1
ATOM 629 O O . ARG A 1 77 ? 6.783 0.082 -28.032 1.00 86.06 77 ARG A O 1
ATOM 636 N N . ASP A 1 78 ? 6.165 -1.815 -27.003 1.00 87.75 78 ASP A N 1
ATOM 637 C CA . ASP A 1 78 ? 5.124 -2.163 -27.962 1.00 87.75 78 ASP A CA 1
ATOM 638 C C . ASP A 1 78 ? 3.975 -1.157 -27.909 1.00 87.75 78 ASP A C 1
ATOM 640 O O . ASP A 1 78 ? 3.681 -0.556 -26.871 1.00 87.75 78 ASP A O 1
ATOM 644 N N . LYS A 1 79 ? 3.304 -0.974 -29.045 1.00 91.25 79 LYS A N 1
ATOM 645 C CA . LYS A 1 79 ? 2.174 -0.054 -29.172 1.00 91.25 79 LYS A CA 1
ATOM 646 C C . LYS A 1 79 ? 0.889 -0.764 -28.749 1.00 91.25 79 LYS A C 1
ATOM 648 O O . LYS A 1 79 ? 0.542 -1.788 -29.324 1.00 91.25 79 LYS A O 1
ATOM 653 N N . VAL A 1 80 ? 0.174 -0.190 -27.783 1.00 88.94 80 VAL A N 1
ATOM 654 C CA . VAL A 1 80 ? -1.162 -0.643 -27.354 1.00 88.94 80 VAL A CA 1
ATOM 655 C C . VAL A 1 80 ? -2.206 -0.192 -28.369 1.00 88.94 80 VAL A C 1
ATOM 657 O O . VAL A 1 80 ? -2.996 -0.983 -28.869 1.00 88.94 80 VAL A O 1
ATOM 660 N N . PHE A 1 81 ? -2.202 1.108 -28.674 1.00 91.44 81 PHE A N 1
ATOM 661 C CA . PHE A 1 81 ? -3.148 1.735 -29.588 1.00 91.44 81 PHE A CA 1
ATOM 662 C C . PHE A 1 81 ? -2.492 2.953 -30.249 1.00 91.44 81 PHE A C 1
ATOM 664 O O . PHE A 1 81 ? -2.039 3.881 -29.571 1.00 91.44 81 PHE A O 1
ATOM 671 N N . GLY A 1 82 ? -2.392 2.947 -31.580 1.00 93.38 82 GLY A N 1
ATOM 672 C CA . GLY A 1 82 ? -1.767 4.024 -32.353 1.00 93.38 82 GLY A CA 1
ATOM 673 C C . GLY A 1 82 ? -0.317 4.317 -31.937 1.00 93.38 82 GLY A C 1
ATOM 674 O O . GLY A 1 82 ? 0.597 3.555 -32.245 1.00 93.38 82 GLY A O 1
ATOM 675 N N . LYS A 1 83 ? -0.096 5.456 -31.264 1.00 94.88 83 LYS A N 1
ATOM 676 C CA . LYS A 1 83 ? 1.227 5.924 -30.792 1.00 94.88 83 LYS A CA 1
ATOM 677 C C . LYS A 1 83 ? 1.458 5.718 -29.281 1.00 94.88 83 LYS A C 1
ATOM 679 O O . LYS A 1 83 ? 2.468 6.188 -28.756 1.00 94.88 83 LYS A O 1
ATOM 684 N N . ILE A 1 84 ? 0.533 5.067 -28.572 1.00 94.50 84 ILE A N 1
ATOM 685 C CA . ILE A 1 84 ? 0.629 4.835 -27.123 1.00 94.50 84 ILE A CA 1
ATOM 686 C C . ILE A 1 84 ? 1.409 3.541 -26.868 1.00 94.50 84 ILE A C 1
ATOM 688 O O . ILE A 1 84 ? 1.000 2.474 -27.318 1.00 94.50 84 ILE A O 1
ATOM 692 N N . GLU A 1 85 ? 2.520 3.641 -26.140 1.00 92.50 85 GLU A N 1
ATOM 693 C CA . GLU A 1 85 ? 3.364 2.507 -25.738 1.00 92.50 85 GLU A CA 1
ATOM 694 C C . GLU A 1 85 ? 2.871 1.880 -24.426 1.00 92.50 85 GLU A C 1
ATOM 696 O O . GLU A 1 85 ? 2.498 2.610 -23.502 1.00 92.50 85 GLU A O 1
ATOM 701 N N . PHE A 1 86 ? 2.967 0.553 -24.301 1.00 90.62 86 PHE A N 1
ATOM 702 C CA . PHE A 1 86 ? 2.675 -0.186 -23.064 1.00 90.62 86 PHE A CA 1
ATOM 703 C C . PHE A 1 86 ? 3.427 0.403 -21.860 1.00 90.62 86 PHE A C 1
ATOM 705 O O . PHE A 1 86 ? 2.811 0.727 -20.847 1.00 90.62 86 PHE A O 1
ATOM 712 N N . ARG A 1 87 ? 4.728 0.682 -22.014 1.00 88.31 87 ARG A N 1
ATOM 713 C CA . ARG A 1 87 ? 5.588 1.338 -21.014 1.00 88.31 87 ARG A CA 1
ATOM 714 C C . ARG A 1 87 ? 5.040 2.668 -20.487 1.00 88.31 87 ARG A C 1
ATOM 716 O O . ARG A 1 87 ? 5.230 2.980 -19.315 1.00 88.31 87 ARG A O 1
ATOM 723 N N . LYS A 1 88 ? 4.372 3.474 -21.322 1.00 91.69 88 LYS A N 1
ATOM 724 C CA . LYS A 1 88 ? 3.802 4.762 -20.883 1.00 91.69 88 LYS A CA 1
ATOM 725 C C . LYS A 1 88 ? 2.611 4.537 -19.954 1.00 91.69 88 LYS A C 1
ATOM 727 O O . LYS A 1 88 ? 2.544 5.175 -18.909 1.00 91.69 88 LYS A O 1
ATOM 732 N N . ILE A 1 89 ? 1.727 3.601 -20.304 1.00 93.81 89 ILE A N 1
ATOM 733 C CA . ILE A 1 89 ? 0.595 3.204 -19.454 1.00 93.81 89 ILE A CA 1
ATOM 734 C C . ILE A 1 89 ? 1.115 2.580 -18.159 1.00 93.81 89 ILE A C 1
ATOM 736 O O . ILE A 1 89 ? 0.750 3.038 -17.081 1.00 93.81 89 ILE A O 1
ATOM 740 N N . HIS A 1 90 ? 2.030 1.615 -18.264 1.00 91.62 90 HIS A N 1
ATOM 741 C CA . HIS A 1 90 ? 2.688 0.970 -17.133 1.00 91.62 90 HIS A CA 1
ATOM 742 C C . HIS A 1 90 ? 3.244 1.992 -16.129 1.00 91.62 90 HIS A C 1
ATOM 744 O O . HIS A 1 90 ? 2.884 1.953 -14.957 1.00 91.62 90 HIS A O 1
ATOM 750 N N . ASN A 1 91 ? 4.064 2.947 -16.586 1.00 89.44 91 ASN A N 1
ATOM 751 C CA . ASN A 1 91 ? 4.661 3.966 -15.719 1.00 89.44 91 ASN A CA 1
ATOM 752 C C . ASN A 1 91 ? 3.600 4.818 -15.001 1.00 89.44 91 ASN A C 1
ATOM 754 O O . ASN A 1 91 ? 3.749 5.112 -13.817 1.00 89.44 91 ASN A O 1
ATOM 758 N N . ILE A 1 92 ? 2.530 5.215 -15.699 1.00 93.62 92 ILE A N 1
ATOM 759 C CA . ILE A 1 92 ? 1.429 5.996 -15.112 1.00 93.62 92 ILE A CA 1
ATOM 760 C C . ILE A 1 92 ? 0.719 5.178 -14.028 1.00 93.62 92 ILE A C 1
ATOM 762 O O . ILE A 1 92 ? 0.526 5.668 -12.916 1.00 93.62 92 ILE A O 1
ATOM 766 N N . VAL A 1 93 ? 0.378 3.922 -14.321 1.00 94.94 93 VAL A N 1
ATOM 767 C CA . VAL A 1 93 ? -0.284 3.019 -13.370 1.00 94.94 93 VAL A CA 1
ATOM 768 C C . VAL A 1 93 ? 0.624 2.720 -12.168 1.00 94.94 93 VAL A C 1
ATOM 770 O O . VAL A 1 93 ? 0.146 2.730 -11.037 1.00 94.94 93 VAL A O 1
ATOM 773 N N . ALA A 1 94 ? 1.931 2.535 -12.372 1.00 91.62 94 ALA A N 1
ATOM 774 C CA . ALA A 1 94 ? 2.904 2.341 -11.298 1.00 91.62 94 ALA A CA 1
ATOM 775 C C . ALA A 1 94 ? 2.990 3.554 -10.355 1.00 91.62 94 ALA A C 1
ATOM 777 O O . ALA A 1 94 ? 2.985 3.383 -9.136 1.00 91.62 94 ALA A O 1
ATOM 778 N N . ILE A 1 95 ? 2.982 4.777 -10.899 1.00 90.94 95 ILE A N 1
ATOM 779 C CA . ILE A 1 95 ? 2.944 6.017 -10.107 1.00 90.94 95 ILE A CA 1
ATOM 780 C C . ILE A 1 95 ? 1.628 6.127 -9.323 1.00 90.94 95 ILE A C 1
ATOM 782 O O . ILE A 1 95 ? 1.657 6.422 -8.128 1.00 90.94 95 ILE A O 1
ATOM 786 N N . ILE A 1 96 ? 0.480 5.858 -9.958 1.00 95.94 96 ILE A N 1
ATOM 787 C CA . ILE A 1 96 ? -0.832 5.877 -9.286 1.00 95.94 96 ILE A CA 1
ATOM 788 C C . ILE A 1 96 ? -0.875 4.834 -8.164 1.00 95.94 96 ILE A C 1
ATOM 790 O O . ILE A 1 96 ? -1.341 5.151 -7.069 1.00 95.94 96 ILE A O 1
ATOM 794 N N . CYS A 1 97 ? -0.346 3.630 -8.401 1.00 94.56 97 CYS A N 1
ATOM 795 C CA . CYS A 1 97 ? -0.213 2.574 -7.402 1.00 94.56 97 CYS A CA 1
ATOM 796 C C . CYS A 1 97 ? 0.577 3.068 -6.184 1.00 94.56 97 CYS A C 1
ATOM 798 O O . CYS A 1 97 ? 0.029 3.141 -5.083 1.00 94.56 97 CYS A O 1
ATOM 800 N N . PHE A 1 98 ? 1.824 3.504 -6.398 1.00 90.88 98 PHE A N 1
ATOM 801 C CA . PHE A 1 98 ? 2.708 3.975 -5.332 1.00 90.88 98 PHE A CA 1
ATOM 802 C C . PHE A 1 98 ? 2.094 5.120 -4.526 1.00 90.88 98 PHE A C 1
ATOM 804 O O . PHE A 1 98 ? 2.035 5.030 -3.303 1.00 90.88 98 PHE A O 1
ATOM 811 N N . LEU A 1 99 ? 1.593 6.171 -5.185 1.00 92.31 99 LEU A N 1
ATOM 812 C CA . LEU A 1 99 ? 0.987 7.315 -4.497 1.00 92.31 99 LEU A CA 1
ATOM 813 C C . LEU A 1 99 ? -0.265 6.912 -3.708 1.00 92.31 99 LEU A C 1
ATOM 815 O O . LEU A 1 99 ? -0.466 7.385 -2.592 1.00 92.31 99 LEU A O 1
ATOM 819 N N . SER A 1 100 ? -1.091 6.018 -4.254 1.00 96.38 100 SER A N 1
ATOM 820 C CA . SER A 1 100 ? -2.324 5.591 -3.591 1.00 96.38 100 SER A CA 1
ATOM 821 C C . SER A 1 100 ? -2.045 4.737 -2.353 1.00 96.38 100 SER A C 1
ATOM 823 O O . SER A 1 100 ? -2.638 4.986 -1.307 1.00 96.38 100 SER A O 1
ATOM 825 N N . LEU A 1 101 ? -1.106 3.788 -2.417 1.00 92.56 101 LEU A N 1
ATOM 826 C CA . LEU A 1 101 ? -0.708 2.990 -1.249 1.00 92.56 101 LEU A CA 1
ATOM 827 C C . LEU A 1 101 ? 0.019 3.860 -0.200 1.00 92.56 101 LEU A C 1
ATOM 829 O O . LEU A 1 101 ? -0.291 3.782 0.992 1.00 92.56 101 LEU A O 1
ATOM 833 N N . LEU A 1 102 ? 0.912 4.756 -0.647 1.00 90.25 102 LEU A N 1
ATOM 834 C CA . LEU A 1 102 ? 1.669 5.687 0.202 1.00 90.25 102 LEU A CA 1
ATOM 835 C C . LEU A 1 102 ? 0.776 6.692 0.944 1.00 90.25 102 LEU A C 1
ATOM 837 O O . LEU A 1 102 ? 1.155 7.130 2.023 1.00 90.25 102 LEU A O 1
ATOM 841 N N . VAL A 1 103 ? -0.398 7.053 0.411 1.00 93.62 103 VAL A N 1
ATOM 842 C CA . VAL A 1 103 ? -1.397 7.885 1.115 1.00 93.62 103 VAL A CA 1
ATOM 843 C C . VAL A 1 103 ? -2.390 7.026 1.913 1.00 93.62 103 VAL A C 1
ATOM 845 O O . VAL A 1 103 ? -2.783 7.396 3.023 1.00 93.62 103 VAL A O 1
ATOM 848 N N . GLY A 1 104 ? -2.759 5.848 1.401 1.00 94.88 104 GLY A N 1
ATOM 849 C CA . GLY A 1 104 ? -3.675 4.906 2.050 1.00 94.88 104 GLY A CA 1
ATOM 850 C C . GLY A 1 104 ? -3.218 4.490 3.451 1.00 94.88 104 GLY A C 1
ATOM 851 O O . GLY A 1 104 ? -4.022 4.550 4.392 1.00 94.88 104 GLY A O 1
ATOM 852 N N . ALA A 1 105 ? -1.932 4.150 3.607 1.00 92.25 105 ALA A N 1
ATOM 853 C CA . ALA A 1 105 ? -1.337 3.732 4.880 1.00 92.25 105 ALA A CA 1
ATOM 854 C C . ALA A 1 105 ? -1.321 4.834 5.958 1.00 92.25 105 ALA A C 1
ATOM 856 O O . ALA A 1 105 ? -1.911 4.602 7.017 1.00 92.25 105 ALA A O 1
ATOM 857 N N . PRO A 1 106 ? -0.787 6.050 5.725 1.00 92.56 106 PRO A N 1
ATOM 858 C CA . PRO A 1 106 ? -0.921 7.169 6.657 1.00 92.56 106 PRO A CA 1
ATOM 859 C C . PRO A 1 106 ? -2.371 7.494 7.027 1.00 92.56 106 PRO A C 1
ATOM 861 O O . PRO A 1 106 ? -2.644 7.772 8.192 1.00 92.56 106 PRO A O 1
ATOM 864 N N . CYS A 1 107 ? -3.330 7.417 6.094 1.00 94.88 107 CYS A N 1
ATOM 865 C CA . CYS A 1 107 ? -4.741 7.635 6.430 1.00 94.88 107 CYS A CA 1
ATOM 866 C C . CYS A 1 107 ? -5.311 6.536 7.349 1.00 94.88 107 CYS A C 1
ATOM 868 O O . CYS A 1 107 ? -6.065 6.849 8.272 1.00 94.88 107 CYS A O 1
ATOM 870 N N . SER A 1 108 ? -4.935 5.268 7.141 1.00 92.56 108 SER A N 1
ATOM 871 C CA . SER A 1 108 ? -5.289 4.152 8.036 1.00 92.56 108 SER A CA 1
ATOM 872 C C . SER A 1 108 ? -4.624 4.281 9.412 1.00 92.56 108 SER A C 1
ATOM 874 O O . SER A 1 108 ? -5.281 4.095 10.436 1.00 92.56 108 SER A O 1
ATOM 876 N N . ALA A 1 109 ? -3.355 4.689 9.457 1.00 90.69 109 ALA A N 1
ATOM 877 C CA . ALA A 1 109 ? -2.627 4.971 10.690 1.00 90.69 109 ALA A CA 1
ATOM 878 C C . ALA A 1 109 ? -3.240 6.141 11.482 1.00 90.69 109 ALA A C 1
ATOM 880 O O . ALA A 1 109 ? -3.448 6.039 12.692 1.00 90.69 109 ALA A O 1
ATOM 881 N N . ALA A 1 110 ? -3.603 7.231 10.800 1.00 91.69 110 ALA A N 1
ATOM 882 C CA . ALA A 1 110 ? -4.239 8.396 11.408 1.00 91.69 110 ALA A CA 1
ATOM 883 C C . ALA A 1 110 ? -5.606 8.061 12.030 1.00 91.69 110 ALA A C 1
ATOM 885 O O . ALA A 1 110 ? -5.951 8.614 13.072 1.00 91.69 110 ALA A O 1
ATOM 886 N N . LEU A 1 111 ? -6.368 7.126 11.447 1.00 91.19 111 LEU A N 1
ATOM 887 C CA . LEU A 1 111 ? -7.618 6.622 12.034 1.00 91.19 111 LEU A CA 1
ATOM 888 C C . LEU A 1 111 ? -7.385 5.926 13.382 1.00 91.19 111 LEU A C 1
ATOM 890 O O . LEU A 1 111 ? -8.119 6.187 14.331 1.00 91.19 111 LEU A O 1
ATOM 894 N N . VAL A 1 112 ? -6.349 5.091 13.487 1.00 88.25 112 VAL A N 1
ATOM 895 C CA . VAL A 1 112 ? -5.970 4.422 14.745 1.00 88.25 112 VAL A CA 1
ATOM 896 C C . VAL A 1 112 ? -5.505 5.437 15.791 1.00 88.25 112 VAL A C 1
ATOM 898 O O . VAL A 1 112 ? -5.957 5.399 16.936 1.00 88.25 112 VAL A O 1
ATOM 901 N N . ALA A 1 113 ? -4.646 6.380 15.395 1.00 88.06 113 ALA A N 1
ATOM 902 C CA . ALA A 1 113 ? -4.160 7.436 16.281 1.00 88.06 113 ALA A CA 1
ATOM 903 C C . ALA A 1 113 ? -5.299 8.342 16.791 1.00 88.06 113 ALA A C 1
ATOM 905 O O . ALA A 1 113 ? -5.285 8.763 17.946 1.00 88.06 113 ALA A O 1
ATOM 906 N N . TYR A 1 114 ? -6.313 8.598 15.957 1.00 87.69 114 TYR A N 1
ATOM 907 C CA . TYR A 1 114 ? -7.498 9.389 16.301 1.00 87.69 114 TYR A CA 1
ATOM 908 C C . TYR A 1 114 ? -8.457 8.681 17.280 1.00 87.69 114 TYR A C 1
ATOM 910 O O . TYR A 1 114 ? -9.162 9.353 18.036 1.00 87.69 114 TYR A O 1
ATOM 918 N N . ASP A 1 115 ? -8.482 7.345 17.300 1.00 84.81 115 ASP A N 1
ATOM 919 C CA . ASP A 1 115 ? -9.274 6.566 18.265 1.00 84.81 115 ASP A CA 1
ATOM 920 C C . ASP A 1 115 ? -8.670 6.602 19.681 1.00 84.81 115 ASP A C 1
ATOM 922 O O . ASP A 1 115 ? -9.383 6.765 20.672 1.00 84.81 115 ASP A O 1
ATOM 926 N N . LYS A 1 116 ? -7.336 6.529 19.771 1.00 80.62 116 LYS A N 1
ATOM 927 C CA . LYS A 1 116 ? -6.558 6.436 21.018 1.00 80.62 116 LYS A CA 1
ATOM 928 C C . LYS A 1 116 ? -6.996 7.413 22.136 1.00 80.62 116 LYS A C 1
ATOM 930 O O . LYS A 1 116 ? -7.305 6.930 23.226 1.00 80.62 116 LYS A O 1
ATOM 935 N N . PRO A 1 117 ? -7.118 8.744 21.928 1.00 77.88 117 PRO A N 1
ATOM 936 C CA . PRO A 1 117 ? -7.564 9.662 22.988 1.00 77.88 117 PRO A CA 1
ATOM 937 C C . PRO A 1 117 ? -9.046 9.498 23.382 1.00 77.88 117 PRO A C 1
ATOM 939 O O . PRO A 1 117 ? -9.431 9.844 24.501 1.00 77.88 117 PRO A O 1
ATOM 942 N N . LYS A 1 118 ? -9.896 8.953 22.500 1.00 69.56 118 LYS A N 1
ATOM 943 C CA . LYS A 1 118 ? -11.320 8.700 22.792 1.00 69.56 118 LYS A CA 1
ATOM 944 C C . LYS A 1 118 ? -11.528 7.410 23.580 1.00 69.56 118 LYS A C 1
ATOM 946 O O . LYS A 1 118 ? -12.412 7.353 24.434 1.00 69.56 118 LYS A O 1
ATOM 951 N N . SER A 1 119 ? -10.691 6.409 23.330 1.00 59.94 119 SER A N 1
ATOM 952 C CA . SER A 1 119 ? -10.653 5.171 24.107 1.00 59.94 119 SER A CA 1
ATOM 953 C C . SER A 1 119 ? -10.176 5.438 25.546 1.00 59.94 119 SER A C 1
ATOM 955 O O . SER A 1 119 ? -10.822 4.989 26.489 1.00 59.94 119 SER A O 1
ATOM 957 N N . CYS A 1 120 ? -9.177 6.309 25.751 1.00 56.12 120 CYS A N 1
ATOM 958 C CA . CYS A 1 120 ? -8.724 6.713 27.096 1.00 56.12 120 CYS A CA 1
ATOM 959 C C . CYS A 1 120 ? -9.758 7.490 27.939 1.00 56.12 120 CYS A C 1
ATOM 961 O O . CYS A 1 120 ? -9.640 7.522 29.160 1.00 56.12 120 CYS A O 1
ATOM 963 N N . THR A 1 121 ? -10.748 8.144 27.322 1.00 53.41 121 THR A N 1
ATOM 964 C CA . THR A 1 121 ? -11.766 8.940 28.042 1.00 53.41 121 THR A CA 1
ATOM 965 C C . THR A 1 121 ? -13.048 8.160 28.351 1.00 53.41 121 THR A C 1
ATOM 967 O O . THR A 1 121 ? -13.832 8.586 29.195 1.00 53.41 121 THR A O 1
ATOM 970 N N . ASN A 1 122 ? -13.260 6.992 27.734 1.00 50.34 122 ASN A N 1
ATOM 971 C CA . ASN A 1 122 ? -14.436 6.142 27.948 1.00 50.34 122 ASN A CA 1
ATOM 972 C C . ASN A 1 122 ? -14.102 4.927 28.834 1.00 50.34 122 ASN A C 1
ATOM 974 O O . ASN A 1 122 ? -14.139 3.788 28.368 1.00 50.34 122 ASN A O 1
ATOM 978 N N . TYR A 1 123 ? -13.845 5.182 30.123 1.00 42.50 123 TYR A N 1
ATOM 979 C CA . TYR A 1 123 ? -13.340 4.265 31.172 1.00 42.50 123 TYR A CA 1
ATOM 980 C C . TYR A 1 123 ? -14.072 2.916 31.417 1.00 42.50 123 TYR A C 1
ATOM 982 O O . TYR A 1 123 ? -13.737 2.207 32.361 1.00 42.50 123 TYR A O 1
ATOM 990 N N . GLY A 1 124 ? -15.048 2.523 30.593 1.00 46.47 124 GLY A N 1
ATOM 991 C CA . GLY A 1 124 ? -15.774 1.248 30.711 1.00 46.47 124 GLY A CA 1
ATOM 992 C C . GLY A 1 124 ? -16.088 0.531 29.392 1.00 46.47 124 GLY A C 1
ATOM 993 O O . GLY A 1 124 ? -16.649 -0.564 29.414 1.00 46.47 124 GLY A O 1
ATOM 994 N N . LYS A 1 125 ? -15.745 1.098 28.227 1.00 54.91 125 LYS A N 1
ATOM 995 C CA . LYS A 1 125 ? -15.903 0.400 26.939 1.00 54.91 125 LYS A CA 1
ATOM 996 C C . LYS A 1 125 ? -14.578 -0.256 26.577 1.00 54.91 125 LYS A C 1
ATOM 998 O O . LYS A 1 125 ? -13.584 0.441 26.418 1.00 54.91 125 LYS A O 1
ATOM 1003 N N . LYS A 1 126 ? -14.572 -1.590 26.437 1.00 59.09 126 LYS A N 1
ATOM 1004 C CA . LYS A 1 126 ? -13.400 -2.349 25.964 1.00 59.09 126 LYS A CA 1
ATOM 1005 C C . LYS A 1 126 ? -12.829 -1.665 24.719 1.00 59.09 126 LYS A C 1
ATOM 1007 O O . LYS A 1 126 ? -13.572 -1.485 23.753 1.00 59.09 126 LYS A O 1
ATOM 1012 N N . ASN A 1 127 ? -11.545 -1.300 24.767 1.00 57.91 127 ASN A N 1
ATOM 1013 C CA . ASN A 1 127 ? -10.845 -0.663 23.652 1.00 57.91 127 ASN A CA 1
ATOM 1014 C C . ASN A 1 127 ? -11.120 -1.447 22.369 1.00 57.91 127 ASN A C 1
ATOM 1016 O O . ASN A 1 127 ? -10.910 -2.662 22.330 1.00 57.91 127 ASN A O 1
ATOM 1020 N N . LEU A 1 128 ? -11.587 -0.757 21.327 1.00 65.62 128 LEU A N 1
ATOM 1021 C CA . LEU A 1 128 ? -11.820 -1.397 20.036 1.00 65.62 128 LEU A CA 1
ATOM 1022 C C . LEU A 1 128 ? -10.500 -1.918 19.457 1.00 65.62 128 LEU A C 1
ATOM 1024 O O . LEU A 1 128 ? -10.490 -2.967 18.831 1.00 65.62 128 LEU A O 1
ATOM 1028 N N . LEU A 1 129 ? -9.385 -1.225 19.686 1.00 70.25 129 LEU A N 1
ATOM 1029 C CA . LEU A 1 129 ? -8.088 -1.542 19.093 1.00 70.25 129 LEU A CA 1
ATOM 1030 C C . LEU A 1 129 ? -7.069 -1.966 20.158 1.00 70.25 129 LEU A C 1
ATOM 1032 O O . LEU A 1 129 ? -7.001 -1.388 21.245 1.00 70.25 129 LEU A O 1
ATOM 1036 N N . ASN A 1 130 ? -6.211 -2.935 19.824 1.00 77.19 130 ASN A N 1
ATOM 1037 C CA . ASN A 1 130 ? -5.022 -3.227 20.625 1.00 77.19 130 ASN A CA 1
ATOM 1038 C C . ASN A 1 130 ? -3.934 -2.190 20.312 1.00 77.19 130 ASN A C 1
ATOM 1040 O O . ASN A 1 130 ? -2.984 -2.470 19.579 1.00 77.19 130 ASN A O 1
ATOM 1044 N N . HIS A 1 131 ? -4.091 -0.988 20.874 1.00 77.88 131 HIS A N 1
ATOM 1045 C CA . HIS A 1 131 ? -3.266 0.174 20.544 1.00 77.88 131 HIS A CA 1
ATOM 1046 C C . HIS A 1 131 ? -1.757 -0.114 20.580 1.00 77.88 131 HIS A C 1
ATOM 1048 O O . HIS A 1 131 ? -1.057 0.347 19.693 1.00 77.88 131 HIS A O 1
ATOM 1054 N N . ARG A 1 132 ? -1.245 -0.929 21.519 1.00 83.00 132 ARG A N 1
ATOM 1055 C CA . ARG A 1 132 ? 0.199 -1.224 21.602 1.00 83.00 132 ARG A CA 1
ATOM 1056 C C . ARG A 1 132 ? 0.724 -1.968 20.370 1.00 83.00 132 ARG A C 1
ATOM 1058 O O . ARG A 1 132 ? 1.784 -1.613 19.865 1.00 83.00 132 ARG A O 1
ATOM 1065 N N . LEU A 1 133 ? 0.013 -2.992 19.894 1.00 80.88 133 LEU A N 1
ATOM 1066 C CA . LEU A 1 133 ? 0.431 -3.718 18.691 1.00 80.88 133 LEU A CA 1
ATOM 1067 C C . LEU A 1 133 ? 0.174 -2.895 17.423 1.00 80.88 133 LEU A C 1
ATOM 1069 O O . LEU A 1 133 ? 1.003 -2.902 16.513 1.00 80.88 133 LEU A O 1
ATOM 1073 N N . THR A 1 134 ? -0.936 -2.151 17.372 1.00 82.69 134 THR A N 1
ATOM 1074 C CA . THR A 1 134 ? -1.240 -1.293 16.222 1.00 82.69 134 THR A CA 1
ATOM 1075 C C . THR A 1 134 ? -0.239 -0.139 16.092 1.00 82.69 134 THR A C 1
ATOM 1077 O O . THR A 1 134 ? 0.190 0.145 14.979 1.00 82.69 134 THR A O 1
ATOM 1080 N N . ASP A 1 135 ? 0.192 0.470 17.203 1.00 85.12 135 ASP A N 1
ATOM 1081 C CA . ASP A 1 135 ? 1.233 1.506 17.236 1.00 85.12 135 ASP A CA 1
ATOM 1082 C C . ASP A 1 135 ? 2.563 0.963 16.686 1.00 85.12 135 ASP A C 1
ATOM 1084 O O . ASP A 1 135 ? 3.161 1.598 15.825 1.00 85.12 135 ASP A O 1
ATOM 1088 N N . ILE A 1 136 ? 3.000 -0.236 17.105 1.00 87.00 136 ILE A N 1
ATOM 1089 C CA . ILE A 1 136 ? 4.227 -0.878 16.586 1.00 87.00 136 ILE A CA 1
ATOM 1090 C C . ILE A 1 136 ? 4.121 -1.118 15.074 1.00 87.00 136 ILE A C 1
ATOM 1092 O O . ILE A 1 136 ? 5.030 -0.759 14.327 1.00 87.00 136 ILE A O 1
ATOM 1096 N N . CYS A 1 137 ? 3.004 -1.692 14.618 1.00 85.38 137 CYS A N 1
ATOM 1097 C CA . CYS A 1 137 ? 2.749 -1.965 13.203 1.00 85.38 137 CYS A CA 1
ATOM 1098 C C . CYS A 1 137 ? 2.795 -0.674 12.361 1.00 85.38 137 CYS A C 1
ATOM 1100 O O . CYS A 1 137 ? 3.486 -0.614 11.345 1.00 85.38 137 CYS A O 1
ATOM 1102 N N . ILE A 1 138 ? 2.130 0.388 12.830 1.00 86.25 138 ILE A N 1
ATOM 1103 C CA . ILE A 1 138 ? 2.147 1.712 12.199 1.00 86.25 138 ILE A CA 1
ATOM 1104 C C . ILE A 1 138 ? 3.561 2.299 12.190 1.00 86.25 138 ILE A C 1
ATOM 1106 O O . ILE A 1 138 ? 4.014 2.753 11.144 1.00 86.25 138 ILE A O 1
ATOM 1110 N N . SER A 1 139 ? 4.275 2.290 13.319 1.00 87.56 139 SER A N 1
ATOM 1111 C CA . SER A 1 139 ? 5.615 2.875 13.420 1.00 87.56 139 SER A CA 1
ATOM 1112 C C . SER A 1 139 ? 6.617 2.198 12.488 1.00 87.56 139 SER A C 1
ATOM 1114 O O . SER A 1 139 ? 7.355 2.899 11.802 1.00 87.56 139 SER A O 1
ATOM 1116 N N . LEU A 1 140 ? 6.616 0.862 12.409 1.00 86.38 140 LEU A N 1
ATOM 1117 C CA . LEU A 1 140 ? 7.486 0.112 11.496 1.00 86.38 140 LEU A CA 1
ATOM 1118 C C . LEU A 1 140 ? 7.212 0.465 10.030 1.00 86.38 140 LEU A C 1
ATOM 1120 O O . LEU A 1 140 ? 8.142 0.680 9.256 1.00 86.38 140 LEU A O 1
ATOM 1124 N N . VAL A 1 141 ? 5.938 0.580 9.654 1.00 86.62 141 VAL A N 1
ATOM 1125 C CA . VAL A 1 141 ? 5.549 0.857 8.267 1.00 86.62 141 VAL A CA 1
ATOM 1126 C C . VAL A 1 141 ? 5.813 2.309 7.897 1.00 86.62 141 VAL A C 1
ATOM 1128 O O . VAL A 1 141 ? 6.431 2.560 6.867 1.00 86.62 141 VAL A O 1
ATOM 1131 N N . MET A 1 142 ? 5.467 3.269 8.755 1.00 89.00 142 MET A N 1
ATOM 1132 C CA . MET A 1 142 ? 5.780 4.684 8.526 1.00 89.00 142 MET A CA 1
ATOM 1133 C C . MET A 1 142 ? 7.298 4.925 8.468 1.00 89.00 142 MET A C 1
ATOM 1135 O O . MET A 1 142 ? 7.751 5.693 7.621 1.00 89.00 142 MET A O 1
ATOM 1139 N N . LEU A 1 143 ? 8.092 4.222 9.289 1.00 89.12 143 LEU A N 1
ATOM 1140 C CA . LEU A 1 143 ? 9.555 4.234 9.202 1.00 89.12 143 LEU A CA 1
ATOM 1141 C C . LEU A 1 143 ? 10.048 3.646 7.872 1.00 89.12 143 LEU A C 1
ATOM 1143 O O . LEU A 1 143 ? 10.888 4.258 7.220 1.00 89.12 143 LEU A O 1
ATOM 1147 N N . SER A 1 144 ? 9.513 2.501 7.435 1.00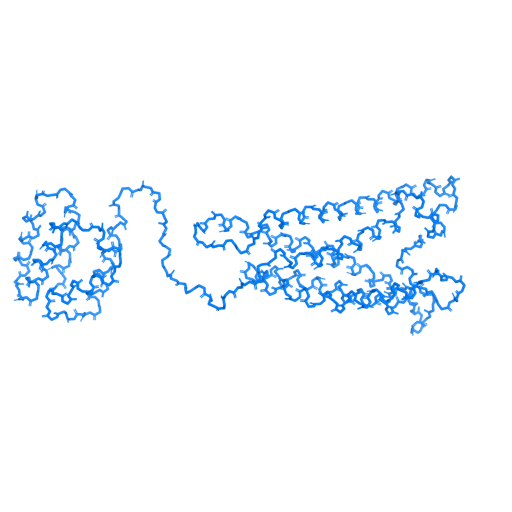 86.75 144 SER A N 1
ATOM 1148 C CA . SER A 1 144 ? 9.901 1.892 6.154 1.00 86.75 144 SER A CA 1
ATOM 1149 C C . SER A 1 144 ? 9.588 2.797 4.958 1.00 86.75 144 SER A C 1
ATOM 1151 O O . SER A 1 144 ? 10.445 2.990 4.101 1.00 86.75 144 SER A O 1
ATOM 1153 N N . LEU A 1 145 ? 8.407 3.426 4.936 1.00 87.44 145 LEU A N 1
ATOM 1154 C CA . LEU A 1 145 ? 7.989 4.345 3.881 1.00 87.44 145 LEU A CA 1
ATOM 1155 C C . LEU A 1 145 ? 8.869 5.598 3.878 1.00 87.44 145 LEU A C 1
ATOM 1157 O O . LEU A 1 145 ? 9.305 6.033 2.815 1.00 87.44 145 LEU A O 1
ATOM 1161 N N . PHE A 1 146 ? 9.197 6.134 5.057 1.00 89.69 146 PHE A N 1
ATOM 1162 C CA . PHE A 1 146 ? 10.147 7.236 5.190 1.00 89.69 146 PHE A CA 1
ATOM 1163 C C . PHE A 1 146 ? 11.535 6.870 4.642 1.00 89.69 146 PHE A C 1
ATOM 1165 O O . PHE A 1 146 ? 12.091 7.637 3.860 1.00 89.69 146 PHE A O 1
ATOM 1172 N N . LEU A 1 147 ? 12.070 5.693 4.990 1.00 89.44 147 LEU A N 1
ATOM 1173 C CA . LEU A 1 147 ? 13.355 5.216 4.469 1.00 89.44 147 LEU A CA 1
ATOM 1174 C C . LEU A 1 147 ? 13.312 5.038 2.946 1.00 89.44 147 LEU A C 1
ATOM 1176 O O . LEU A 1 147 ? 14.202 5.531 2.263 1.00 89.44 147 LEU A O 1
ATOM 1180 N N . VAL A 1 148 ? 12.263 4.424 2.395 1.00 87.44 148 VAL A N 1
ATOM 1181 C CA . VAL A 1 148 ? 12.092 4.280 0.940 1.00 87.44 148 VAL A CA 1
ATOM 1182 C C . VAL A 1 148 ? 12.106 5.643 0.251 1.00 87.44 148 VAL A C 1
ATOM 1184 O O . VAL A 1 148 ? 12.865 5.823 -0.699 1.00 87.44 148 VAL A O 1
ATOM 1187 N N . VAL A 1 149 ? 11.318 6.617 0.726 1.00 86.94 149 VAL A N 1
ATOM 1188 C CA . VAL A 1 149 ? 11.299 7.970 0.145 1.00 86.94 149 VAL A CA 1
ATOM 1189 C C . VAL A 1 149 ? 12.673 8.636 0.263 1.00 86.94 149 VAL A C 1
ATOM 1191 O O . VAL A 1 149 ? 13.170 9.171 -0.728 1.00 86.94 149 VAL A O 1
ATOM 1194 N N . LEU A 1 150 ? 13.317 8.555 1.431 1.00 90.00 150 LEU A N 1
ATOM 1195 C CA . LEU A 1 150 ? 14.652 9.101 1.671 1.00 90.00 150 LEU A CA 1
ATOM 1196 C C . LEU A 1 150 ? 15.684 8.520 0.695 1.00 90.00 150 LEU A C 1
ATOM 1198 O O . LEU A 1 150 ? 16.370 9.277 0.013 1.00 90.00 150 LEU A O 1
ATOM 1202 N N . PHE A 1 151 ? 15.772 7.195 0.575 1.00 87.88 151 PHE A N 1
ATOM 1203 C CA . PHE A 1 151 ? 16.730 6.546 -0.318 1.00 87.88 151 PHE A CA 1
ATOM 1204 C C . PHE A 1 151 ? 16.385 6.736 -1.801 1.00 87.88 151 PHE A C 1
ATOM 1206 O O . PHE A 1 151 ? 17.296 6.895 -2.609 1.00 87.88 151 PHE A O 1
ATOM 1213 N N . CYS A 1 152 ? 15.105 6.830 -2.172 1.00 82.75 152 CYS A N 1
ATOM 1214 C CA . CYS A 1 152 ? 14.702 7.200 -3.532 1.00 82.75 152 CYS A CA 1
ATOM 1215 C C . CYS A 1 152 ? 15.147 8.626 -3.902 1.00 82.75 152 CYS A C 1
ATOM 1217 O O . CYS A 1 152 ? 15.578 8.849 -5.034 1.00 82.75 152 CYS A O 1
ATOM 1219 N N . VAL A 1 153 ? 15.082 9.578 -2.961 1.00 86.75 153 VAL A N 1
ATOM 1220 C CA . VAL A 1 153 ? 15.599 10.948 -3.139 1.00 86.75 153 VAL A CA 1
ATOM 1221 C C . VAL A 1 153 ? 17.129 10.952 -3.188 1.00 86.75 153 VAL A C 1
ATOM 1223 O O . VAL A 1 153 ? 17.703 11.523 -4.115 1.00 86.75 153 VAL A O 1
ATOM 1226 N N . LEU A 1 154 ? 17.799 10.269 -2.253 1.00 88.44 154 LEU A N 1
ATOM 1227 C CA . LEU A 1 154 ? 19.262 10.157 -2.232 1.00 88.44 154 LEU A CA 1
ATOM 1228 C C . LEU A 1 154 ? 19.803 9.495 -3.507 1.00 88.44 154 LEU A C 1
ATOM 1230 O O . LEU A 1 154 ? 20.819 9.946 -4.028 1.00 88.44 154 LEU A O 1
ATOM 1234 N N . TRP A 1 155 ? 19.107 8.505 -4.075 1.00 85.25 155 TRP A N 1
ATOM 1235 C CA . TRP A 1 155 ? 19.482 7.899 -5.354 1.00 85.25 155 TRP A CA 1
ATOM 1236 C C . TRP A 1 155 ? 19.516 8.918 -6.496 1.00 85.25 155 TRP A C 1
ATOM 1238 O O . TRP A 1 155 ? 20.459 8.891 -7.277 1.00 85.25 155 TRP A O 1
ATOM 1248 N N . GLN A 1 156 ? 18.576 9.871 -6.578 1.00 85.50 156 GLN A N 1
ATOM 1249 C CA . GLN A 1 156 ? 18.621 10.913 -7.622 1.00 85.50 156 GLN A CA 1
ATOM 1250 C C . GLN A 1 156 ? 19.866 11.813 -7.515 1.00 85.50 156 GLN A C 1
ATOM 1252 O O . GLN A 1 156 ? 20.321 12.348 -8.523 1.00 85.50 156 GLN A O 1
ATOM 1257 N N . ILE A 1 157 ? 20.427 11.963 -6.310 1.00 89.56 157 ILE A N 1
ATOM 1258 C CA . ILE A 1 157 ? 21.622 12.775 -6.034 1.00 89.56 157 ILE A CA 1
ATOM 1259 C C . ILE A 1 157 ? 22.906 11.956 -6.252 1.00 89.56 157 ILE A C 1
ATOM 1261 O O . ILE A 1 157 ? 23.861 12.438 -6.858 1.00 89.56 157 ILE A O 1
ATOM 1265 N N . VAL A 1 158 ? 22.929 10.710 -5.772 1.00 87.81 158 VAL A N 1
ATOM 1266 C CA . VAL A 1 158 ? 24.115 9.838 -5.751 1.00 87.81 158 VAL A CA 1
ATOM 1267 C C . VAL A 1 158 ? 24.323 9.108 -7.083 1.00 87.81 158 VAL A C 1
ATOM 1269 O O . VAL A 1 158 ? 25.462 8.964 -7.530 1.00 87.81 158 VAL A O 1
ATOM 1272 N N . TYR A 1 159 ? 23.253 8.686 -7.765 1.00 84.75 159 TYR A N 1
ATOM 1273 C CA . TYR A 1 159 ? 23.342 7.927 -9.019 1.00 84.75 159 TYR A CA 1
ATOM 1274 C C . TYR A 1 159 ? 24.148 8.637 -10.123 1.00 84.75 159 TYR A C 1
ATOM 1276 O O . TYR A 1 159 ? 25.015 7.987 -10.702 1.00 84.75 159 TYR A O 1
ATOM 1284 N N . PRO A 1 160 ? 23.975 9.948 -10.403 1.00 87.31 160 PRO A N 1
ATOM 1285 C CA . PRO A 1 160 ? 24.776 10.637 -11.420 1.00 87.31 160 PRO A CA 1
ATOM 1286 C C . PRO A 1 160 ? 26.274 10.716 -11.095 1.00 87.31 160 PRO A C 1
ATOM 1288 O O . PRO A 1 160 ? 27.076 10.944 -12.000 1.00 87.31 160 PRO A O 1
ATOM 1291 N N . ILE A 1 161 ? 26.655 10.564 -9.822 1.00 90.88 161 ILE A N 1
ATOM 1292 C CA . ILE A 1 161 ? 28.053 10.530 -9.374 1.00 90.88 161 ILE A CA 1
ATOM 1293 C C . ILE A 1 161 ? 28.611 9.118 -9.573 1.00 90.88 161 ILE A C 1
ATOM 1295 O O . ILE A 1 161 ? 29.633 8.961 -10.237 1.00 90.88 161 ILE A O 1
ATOM 1299 N N . LEU A 1 162 ? 27.903 8.095 -9.081 1.00 85.06 162 LEU A N 1
ATOM 1300 C CA . LEU A 1 162 ? 28.300 6.692 -9.239 1.00 85.06 162 LEU A CA 1
ATOM 1301 C C . LEU A 1 162 ? 28.376 6.276 -10.715 1.00 85.06 162 LEU A C 1
ATOM 1303 O O . LEU A 1 162 ? 29.369 5.694 -11.131 1.00 85.06 162 LEU A O 1
ATOM 1307 N N . TYR A 1 163 ? 27.392 6.657 -11.533 1.00 85.12 163 TYR A N 1
ATOM 1308 C CA . TYR A 1 163 ? 27.354 6.341 -12.966 1.00 85.12 163 TYR A CA 1
ATOM 1309 C C . TYR A 1 163 ? 28.515 6.969 -13.763 1.00 85.12 163 TYR A C 1
ATOM 1311 O O . TYR A 1 163 ? 28.913 6.446 -14.801 1.00 85.12 163 TYR A O 1
ATOM 1319 N N . LYS A 1 164 ? 29.083 8.091 -13.292 1.00 90.62 164 LYS A N 1
ATOM 1320 C CA . LYS A 1 164 ? 30.296 8.686 -13.886 1.00 90.62 164 LYS A CA 1
ATOM 1321 C C . LYS A 1 164 ? 31.570 7.918 -13.534 1.00 90.62 164 LYS A C 1
ATOM 1323 O O . LYS A 1 164 ? 32.532 8.003 -14.288 1.00 90.62 164 LYS A O 1
ATOM 1328 N N . GLN A 1 165 ? 31.592 7.234 -12.390 1.00 89.69 165 GLN A N 1
ATOM 1329 C CA . GLN A 1 165 ? 32.724 6.416 -11.943 1.00 89.69 165 GLN A CA 1
ATOM 1330 C C . GLN A 1 165 ? 32.669 5.018 -12.567 1.00 89.69 165 GLN A C 1
ATOM 1332 O O . GLN A 1 165 ? 33.684 4.516 -13.037 1.00 89.69 165 GLN A O 1
ATOM 1337 N N . ASP A 1 166 ? 31.476 4.425 -12.613 1.00 85.38 166 ASP A N 1
ATOM 1338 C CA . ASP A 1 166 ? 31.209 3.125 -13.217 1.00 85.38 166 ASP A CA 1
ATOM 1339 C C . ASP A 1 166 ? 29.838 3.145 -13.930 1.00 85.38 166 ASP A C 1
ATOM 1341 O O . ASP A 1 166 ? 28.790 3.037 -13.282 1.00 85.38 166 ASP A O 1
ATOM 1345 N N . PRO A 1 167 ? 29.819 3.251 -15.275 1.00 82.50 167 PRO A N 1
ATOM 1346 C CA . PRO A 1 167 ? 28.592 3.216 -16.072 1.00 82.50 167 PRO A CA 1
ATOM 1347 C C . PRO A 1 167 ? 27.807 1.897 -15.990 1.00 82.50 167 PRO A C 1
ATOM 1349 O O . PRO A 1 167 ? 26.676 1.831 -16.477 1.00 82.50 167 PRO A O 1
ATOM 1352 N N . THR A 1 168 ? 28.372 0.833 -15.406 1.00 77.38 168 THR A N 1
ATOM 1353 C CA . THR A 1 168 ? 27.647 -0.424 -15.184 1.00 77.38 168 THR A CA 1
ATOM 1354 C C . THR A 1 168 ? 26.700 -0.346 -13.981 1.00 77.38 168 THR A C 1
ATOM 1356 O O . THR A 1 168 ? 25.708 -1.085 -13.946 1.00 77.38 168 THR A O 1
ATOM 1359 N N . ILE A 1 169 ? 26.910 0.590 -13.045 1.00 74.31 169 ILE A N 1
ATOM 1360 C CA . ILE A 1 169 ? 26.030 0.797 -11.886 1.00 74.31 169 ILE A CA 1
ATOM 1361 C C . ILE A 1 169 ? 24.632 1.202 -12.365 1.00 74.31 169 ILE A C 1
ATOM 1363 O O . ILE A 1 169 ? 24.442 2.211 -13.040 1.00 74.31 169 ILE A O 1
ATOM 1367 N N . GLY A 1 170 ? 23.625 0.398 -12.010 1.00 65.50 170 GLY A N 1
ATOM 1368 C CA . GLY A 1 170 ? 22.233 0.607 -12.424 1.00 65.50 170 GLY A CA 1
ATOM 1369 C C . GLY A 1 170 ? 21.937 0.333 -13.908 1.00 65.50 170 GLY A C 1
ATOM 1370 O O . GLY A 1 170 ? 20.810 0.578 -14.343 1.00 65.50 170 GLY A O 1
ATOM 1371 N N . SER A 1 171 ? 22.901 -0.197 -14.675 1.00 64.12 171 SER A N 1
ATOM 1372 C CA . SER A 1 171 ? 22.708 -0.599 -16.081 1.00 64.12 171 SER A CA 1
ATOM 1373 C C . SER A 1 171 ? 21.784 -1.815 -16.236 1.00 64.12 171 SER A C 1
ATOM 1375 O O . SER A 1 171 ? 21.045 -1.921 -17.214 1.00 64.12 171 SER A O 1
ATOM 1377 N N . ASN A 1 172 ? 21.789 -2.713 -15.247 1.00 63.94 172 ASN A N 1
ATOM 1378 C CA . ASN A 1 172 ? 20.901 -3.865 -15.138 1.00 63.94 172 ASN A CA 1
ATOM 1379 C C . ASN A 1 172 ? 20.492 -4.099 -13.671 1.00 63.94 172 ASN A C 1
ATOM 1381 O O . ASN A 1 172 ? 21.082 -3.529 -12.750 1.00 63.94 172 ASN A O 1
ATOM 1385 N N . TRP A 1 173 ? 19.468 -4.932 -13.456 1.00 65.06 173 TRP A N 1
ATOM 1386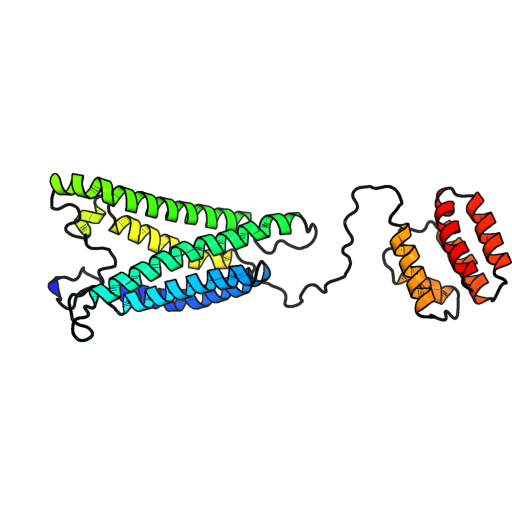 C CA . TRP A 1 173 ? 18.908 -5.196 -12.125 1.00 65.06 173 TRP A CA 1
ATOM 1387 C C . TRP A 1 173 ? 19.950 -5.733 -11.133 1.00 65.06 173 TRP A C 1
ATOM 1389 O O . TRP A 1 173 ? 20.060 -5.207 -10.027 1.00 65.06 173 TRP A O 1
ATOM 1399 N N . THR A 1 174 ? 20.754 -6.718 -11.540 1.00 68.31 174 THR A N 1
ATOM 1400 C CA . THR A 1 174 ? 21.763 -7.363 -10.687 1.00 68.31 174 THR A CA 1
ATOM 1401 C C . THR A 1 174 ? 22.838 -6.371 -10.232 1.00 68.31 174 THR A C 1
ATOM 1403 O O . THR A 1 174 ? 23.168 -6.314 -9.051 1.00 68.31 174 THR A O 1
ATOM 1406 N N . ALA A 1 175 ? 23.327 -5.526 -11.145 1.00 68.31 175 ALA A N 1
ATOM 1407 C CA . ALA A 1 175 ? 24.265 -4.447 -10.833 1.00 68.31 175 ALA A CA 1
ATOM 1408 C C . ALA A 1 175 ? 23.645 -3.370 -9.923 1.00 68.31 175 ALA A C 1
ATOM 1410 O O . ALA A 1 175 ? 24.349 -2.759 -9.124 1.00 68.31 175 ALA A O 1
ATOM 1411 N N . GLY A 1 176 ? 22.328 -3.153 -10.010 1.00 66.69 176 GLY A N 1
ATOM 1412 C CA . GLY A 1 176 ? 21.583 -2.342 -9.048 1.00 66.69 176 GLY A CA 1
ATOM 1413 C C . GLY A 1 176 ? 21.594 -2.960 -7.648 1.00 66.69 176 GLY A C 1
ATOM 1414 O O . GLY A 1 176 ? 22.072 -2.333 -6.708 1.00 66.69 176 GLY A O 1
ATOM 1415 N N . MET A 1 177 ? 21.126 -4.202 -7.507 1.00 71.81 177 MET A N 1
ATOM 1416 C CA . MET A 1 177 ? 20.961 -4.871 -6.204 1.00 71.81 177 MET A CA 1
ATOM 1417 C C . MET A 1 177 ? 22.258 -4.992 -5.383 1.00 71.81 177 MET A C 1
ATOM 1419 O O . MET A 1 177 ? 22.192 -5.093 -4.160 1.00 71.81 177 MET A O 1
ATOM 1423 N N . ASN A 1 178 ? 23.428 -4.910 -6.023 1.00 77.38 178 ASN A N 1
ATOM 1424 C CA . ASN A 1 178 ? 24.738 -4.907 -5.364 1.00 77.38 178 ASN A CA 1
ATOM 1425 C C . ASN A 1 178 ? 25.057 -3.624 -4.563 1.00 77.38 178 ASN A C 1
ATOM 1427 O O . ASN A 1 178 ? 26.136 -3.529 -3.978 1.00 77.38 178 ASN A O 1
ATOM 1431 N N . THR A 1 179 ? 24.164 -2.626 -4.511 1.00 79.31 179 THR A N 1
ATOM 1432 C CA . THR A 1 179 ? 24.353 -1.434 -3.671 1.00 79.31 179 THR A CA 1
ATOM 1433 C C . THR A 1 179 ? 23.105 -1.030 -2.887 1.00 79.31 179 THR A C 1
ATOM 1435 O O . THR A 1 179 ? 21.989 -1.005 -3.415 1.00 79.31 179 THR A O 1
ATOM 1438 N N . ILE A 1 180 ? 23.321 -0.620 -1.628 1.00 83.31 180 ILE A N 1
ATOM 1439 C CA . ILE A 1 180 ? 22.289 -0.079 -0.728 1.00 83.31 180 ILE A CA 1
ATOM 1440 C C . ILE A 1 180 ? 21.630 1.191 -1.265 1.00 83.31 180 ILE A C 1
ATOM 1442 O O . ILE A 1 180 ? 20.575 1.578 -0.782 1.00 83.31 180 ILE A O 1
ATOM 1446 N N . TRP A 1 181 ? 22.238 1.868 -2.238 1.00 79.44 181 TRP A N 1
ATOM 1447 C CA . TRP A 1 181 ? 21.680 3.088 -2.817 1.00 79.44 181 TRP A CA 1
ATOM 1448 C C . TRP A 1 181 ? 20.608 2.805 -3.872 1.00 79.44 181 TRP A C 1
ATOM 1450 O O . TRP A 1 181 ? 19.857 3.706 -4.232 1.00 79.44 181 TRP A O 1
ATOM 1460 N N . SER A 1 182 ? 20.532 1.573 -4.380 1.00 78.12 182 SER A N 1
ATOM 1461 C CA . SER A 1 182 ? 19.807 1.273 -5.610 1.00 78.12 182 SER A CA 1
ATOM 1462 C C . SER A 1 182 ? 18.290 1.410 -5.487 1.00 78.12 182 SER A C 1
ATOM 1464 O O . SER A 1 182 ? 17.645 0.854 -4.597 1.00 78.12 182 SER A O 1
ATOM 1466 N N . PHE A 1 183 ? 17.695 2.114 -6.451 1.00 81.31 183 PHE A N 1
ATOM 1467 C CA . PHE A 1 183 ? 16.243 2.269 -6.524 1.00 81.31 183 PHE A CA 1
ATOM 1468 C C . PHE A 1 183 ? 15.478 0.925 -6.547 1.00 81.31 183 PHE A C 1
ATOM 1470 O O . PHE A 1 183 ? 14.528 0.803 -5.776 1.00 81.31 183 PHE A O 1
ATOM 1477 N N . PRO A 1 184 ? 15.877 -0.112 -7.324 1.00 78.81 184 PRO A N 1
ATOM 1478 C CA . PRO A 1 184 ? 15.167 -1.396 -7.330 1.00 78.81 184 PRO A CA 1
ATOM 1479 C C . PRO A 1 184 ? 15.143 -2.112 -5.973 1.00 78.81 184 PRO A C 1
ATOM 1481 O O . PRO A 1 184 ? 14.166 -2.802 -5.677 1.00 78.81 184 PRO A O 1
ATOM 1484 N N . LEU A 1 185 ? 16.175 -1.945 -5.134 1.00 83.56 185 LEU A N 1
ATOM 1485 C CA . LEU A 1 185 ? 16.199 -2.505 -3.780 1.00 83.56 185 LEU A CA 1
ATOM 1486 C C . LEU A 1 185 ? 15.124 -1.849 -2.905 1.00 83.56 185 LEU A C 1
ATOM 1488 O O . LEU A 1 185 ? 14.313 -2.549 -2.300 1.00 83.56 185 LEU A O 1
ATOM 1492 N N . TRP A 1 186 ? 15.067 -0.516 -2.877 1.00 86.19 186 TRP A N 1
ATOM 1493 C CA . TRP A 1 186 ? 14.084 0.214 -2.068 1.00 86.19 186 TRP A CA 1
ATOM 1494 C C . TRP A 1 186 ? 12.657 0.111 -2.610 1.00 86.19 186 TRP A C 1
ATOM 1496 O O . TRP A 1 186 ? 11.719 0.052 -1.818 1.00 86.19 186 TRP A O 1
ATOM 1506 N N . GLU A 1 187 ? 12.477 -0.005 -3.928 1.00 83.25 187 GLU A N 1
ATOM 1507 C CA . GLU A 1 187 ? 11.190 -0.348 -4.548 1.00 83.25 187 GLU A CA 1
ATOM 1508 C C . GLU A 1 187 ? 10.675 -1.698 -4.008 1.00 83.25 187 GLU A C 1
ATOM 1510 O O . GLU A 1 187 ? 9.535 -1.780 -3.550 1.00 83.25 187 GLU A O 1
ATOM 1515 N N . ASN A 1 188 ? 11.536 -2.725 -3.946 1.00 83.81 188 ASN A N 1
ATOM 1516 C CA . ASN A 1 188 ? 11.199 -4.031 -3.364 1.00 83.81 188 ASN A CA 1
ATOM 1517 C C . ASN A 1 188 ? 10.911 -3.963 -1.860 1.00 83.81 188 ASN A C 1
ATOM 1519 O O . ASN A 1 188 ? 9.893 -4.488 -1.414 1.00 83.81 188 ASN A O 1
ATOM 1523 N N . VAL A 1 189 ? 11.771 -3.303 -1.074 1.00 87.50 189 VAL A N 1
ATOM 1524 C CA . VAL A 1 189 ? 11.562 -3.130 0.377 1.00 87.50 189 VAL A CA 1
ATOM 1525 C C . VAL A 1 189 ? 10.227 -2.429 0.651 1.00 87.50 189 VAL A C 1
ATOM 1527 O O . VAL A 1 189 ? 9.506 -2.829 1.566 1.00 87.50 189 VAL A O 1
ATOM 1530 N N . CYS A 1 190 ? 9.851 -1.444 -0.171 1.00 87.38 190 CYS A N 1
ATOM 1531 C CA . CYS A 1 190 ? 8.555 -0.775 -0.081 1.00 87.38 190 CYS A CA 1
ATOM 1532 C C . CYS A 1 190 ? 7.391 -1.730 -0.358 1.00 87.38 190 CYS A C 1
ATOM 1534 O O . CYS A 1 190 ? 6.492 -1.848 0.472 1.00 87.38 190 CYS A O 1
ATOM 1536 N N . ILE A 1 191 ? 7.428 -2.440 -1.493 1.00 88.06 191 ILE A N 1
ATOM 1537 C CA . ILE A 1 191 ? 6.374 -3.382 -1.902 1.00 88.06 191 ILE A CA 1
ATOM 1538 C C . ILE A 1 191 ? 6.188 -4.470 -0.839 1.00 88.06 191 ILE A C 1
ATOM 1540 O O . ILE A 1 191 ? 5.066 -4.708 -0.399 1.00 88.06 191 ILE A O 1
ATOM 1544 N N . ILE A 1 192 ? 7.279 -5.082 -0.369 1.00 89.12 192 ILE A N 1
ATOM 1545 C CA . ILE A 1 192 ? 7.243 -6.119 0.670 1.00 89.12 192 ILE A CA 1
ATOM 1546 C C . ILE A 1 192 ? 6.680 -5.557 1.979 1.00 89.12 192 ILE A C 1
ATOM 1548 O O . ILE A 1 192 ? 5.833 -6.198 2.598 1.00 89.12 192 ILE A O 1
ATOM 1552 N N . THR A 1 193 ? 7.093 -4.358 2.403 1.00 90.00 193 THR A N 1
ATOM 1553 C CA . THR A 1 193 ? 6.613 -3.799 3.677 1.00 90.00 193 THR A CA 1
ATOM 1554 C C . THR A 1 193 ? 5.149 -3.357 3.605 1.00 90.00 193 THR A C 1
ATOM 1556 O O . THR A 1 193 ? 4.405 -3.570 4.561 1.00 90.00 193 THR A O 1
ATOM 1559 N N . LEU A 1 194 ? 4.697 -2.816 2.468 1.00 90.12 194 LEU A N 1
ATOM 1560 C CA . LEU A 1 194 ? 3.283 -2.525 2.219 1.00 90.12 194 LEU A CA 1
ATOM 1561 C C . LEU A 1 194 ? 2.445 -3.810 2.179 1.00 90.12 194 LEU A C 1
ATOM 1563 O O . LEU A 1 194 ? 1.394 -3.860 2.813 1.00 90.12 194 LEU A O 1
ATOM 1567 N N . TYR A 1 195 ? 2.926 -4.865 1.520 1.00 91.25 195 TYR A N 1
ATOM 1568 C CA . TYR A 1 195 ? 2.256 -6.167 1.488 1.00 91.25 195 TYR A CA 1
ATOM 1569 C C . TYR A 1 195 ? 2.114 -6.770 2.893 1.00 91.25 195 TYR A C 1
ATOM 1571 O O . TYR A 1 195 ? 1.011 -7.111 3.326 1.00 91.25 195 TYR A O 1
ATOM 1579 N N . VAL A 1 196 ? 3.212 -6.814 3.659 1.00 91.56 196 VAL A N 1
ATOM 1580 C CA . VAL A 1 196 ? 3.205 -7.255 5.062 1.00 91.56 196 VAL A CA 1
ATOM 1581 C C . VAL A 1 196 ? 2.268 -6.388 5.906 1.00 91.56 196 VAL A C 1
ATOM 1583 O O . VAL A 1 196 ? 1.547 -6.932 6.738 1.00 91.56 196 VAL A O 1
ATOM 1586 N N . TYR A 1 197 ? 2.200 -5.073 5.679 1.00 91.31 197 TYR A N 1
ATOM 1587 C CA . TYR A 1 197 ? 1.236 -4.209 6.364 1.00 91.31 197 TYR A CA 1
ATOM 1588 C C . TYR A 1 197 ? -0.217 -4.577 6.047 1.00 91.31 197 TYR A C 1
ATOM 1590 O O . TYR A 1 197 ? -0.999 -4.751 6.979 1.00 91.31 197 TYR A O 1
ATOM 1598 N N . ILE A 1 198 ? -0.589 -4.725 4.769 1.00 92.50 198 ILE A N 1
ATOM 1599 C CA . ILE A 1 198 ? -1.970 -5.058 4.375 1.00 92.50 198 ILE A CA 1
ATOM 1600 C C . ILE A 1 198 ? -2.380 -6.428 4.928 1.00 92.50 198 ILE A C 1
ATOM 1602 O O . ILE A 1 198 ? -3.519 -6.584 5.363 1.00 92.50 198 ILE A O 1
ATOM 1606 N N . LEU A 1 199 ? -1.461 -7.400 4.973 1.00 92.75 199 LEU A N 1
ATOM 1607 C CA . LEU A 1 199 ? -1.707 -8.691 5.616 1.00 92.75 199 LEU A CA 1
ATOM 1608 C C . LEU A 1 199 ? -1.836 -8.572 7.141 1.00 92.75 199 LEU A C 1
ATOM 1610 O O . LEU A 1 199 ? -2.743 -9.157 7.725 1.00 92.75 199 LEU A O 1
ATOM 1614 N N . TRP A 1 200 ? -0.937 -7.840 7.802 1.00 91.81 200 TRP A N 1
ATOM 1615 C CA . TRP A 1 200 ? -0.805 -7.849 9.263 1.00 91.81 200 TRP A CA 1
ATOM 1616 C C . TRP A 1 200 ? -1.799 -6.922 9.974 1.00 91.81 200 TRP A C 1
ATOM 1618 O O . TRP A 1 200 ? -2.333 -7.266 11.031 1.00 91.81 200 TRP A O 1
ATOM 1628 N N . PHE A 1 201 ? -2.092 -5.761 9.386 1.00 90.94 201 PHE A N 1
ATOM 1629 C CA . PHE A 1 201 ? -2.961 -4.736 9.963 1.00 90.94 201 PHE A CA 1
ATOM 1630 C C . PHE A 1 201 ? -4.390 -5.231 10.280 1.00 90.94 201 PHE A C 1
ATOM 1632 O O . PHE A 1 201 ? -4.850 -4.956 11.390 1.00 90.94 201 PHE A O 1
ATOM 1639 N N . PRO A 1 202 ? -5.078 -6.025 9.427 1.00 91.38 202 PRO A N 1
ATOM 1640 C CA . PRO A 1 202 ? -6.353 -6.671 9.752 1.00 91.38 202 PRO A CA 1
ATOM 1641 C C . PRO A 1 202 ? -6.363 -7.452 11.073 1.00 91.38 202 PRO A C 1
ATOM 1643 O O . PRO A 1 202 ? -7.348 -7.370 11.806 1.00 91.38 202 PRO A O 1
ATOM 1646 N N . PHE A 1 203 ? -5.279 -8.161 11.414 1.00 88.44 203 PHE A N 1
ATOM 1647 C CA . PHE A 1 203 ? -5.179 -8.936 12.661 1.00 88.44 203 PHE A CA 1
ATOM 1648 C C . PHE A 1 203 ? -5.070 -8.053 13.914 1.00 88.44 203 PHE A C 1
ATOM 1650 O O . PHE A 1 203 ? -5.347 -8.517 15.019 1.00 88.44 203 PHE A O 1
ATOM 1657 N N . MET A 1 204 ? -4.714 -6.774 13.753 1.00 86.06 204 MET A N 1
ATOM 1658 C CA . MET A 1 204 ? -4.695 -5.780 14.835 1.00 86.06 204 MET A CA 1
ATOM 1659 C C . MET A 1 204 ? -6.054 -5.110 15.063 1.00 86.06 204 MET A C 1
ATOM 1661 O O . MET A 1 204 ? -6.226 -4.380 16.043 1.00 86.06 204 MET A O 1
ATOM 1665 N N . LEU A 1 205 ? -7.022 -5.351 14.174 1.00 85.00 205 LEU A N 1
ATOM 1666 C CA . LEU A 1 205 ? -8.388 -4.851 14.279 1.00 85.00 205 LEU A CA 1
ATOM 1667 C C . LEU A 1 205 ? -9.288 -5.915 14.941 1.00 85.00 205 LEU A C 1
ATOM 1669 O O . LEU A 1 205 ? -9.152 -7.107 14.661 1.00 85.00 205 LEU A O 1
ATOM 1673 N N . PRO A 1 206 ? -10.249 -5.520 15.792 1.00 78.56 206 PRO A N 1
ATOM 1674 C CA . PRO A 1 206 ? -11.009 -6.451 16.622 1.00 78.56 206 PRO A CA 1
ATOM 1675 C C . PRO A 1 206 ? -11.877 -7.382 15.773 1.00 78.56 206 PRO A C 1
ATOM 1677 O O . PRO A 1 206 ? -12.656 -6.926 14.938 1.00 78.56 206 PRO A O 1
ATOM 1680 N N . ALA A 1 207 ? -11.824 -8.688 16.041 1.00 70.19 207 ALA A N 1
ATOM 1681 C CA . ALA A 1 207 ? -12.634 -9.679 15.327 1.00 70.19 207 ALA A CA 1
ATOM 1682 C C . ALA A 1 207 ? -14.153 -9.517 15.559 1.00 70.19 207 ALA A C 1
ATOM 1684 O O . ALA A 1 207 ? -14.958 -9.871 14.693 1.00 70.19 207 ALA A O 1
ATOM 1685 N N . ARG A 1 208 ? -14.567 -8.943 16.697 1.00 61.34 208 ARG A N 1
ATOM 1686 C CA . ARG A 1 208 ? -15.978 -8.761 17.062 1.00 61.34 208 ARG A CA 1
ATOM 1687 C C . ARG A 1 208 ? -16.330 -7.295 17.275 1.00 61.34 208 ARG A C 1
ATOM 1689 O O . ARG A 1 208 ? -15.909 -6.658 18.233 1.00 61.34 208 ARG A O 1
ATOM 1696 N N . THR A 1 209 ? -17.179 -6.797 16.387 1.00 58.25 209 THR A N 1
ATOM 1697 C CA . THR A 1 209 ? -18.090 -5.689 16.670 1.00 58.25 209 THR A CA 1
ATOM 1698 C C . THR A 1 209 ? -19.440 -6.341 16.894 1.00 58.25 209 THR A C 1
ATOM 1700 O O . THR A 1 209 ? -20.157 -6.607 15.926 1.00 58.25 209 THR A O 1
ATOM 1703 N N . ASP A 1 210 ? -19.734 -6.703 18.142 1.00 53.66 210 ASP A N 1
ATOM 1704 C CA . ASP A 1 210 ? -20.996 -7.351 18.492 1.00 53.66 210 ASP A CA 1
ATOM 1705 C C . ASP A 1 210 ? -22.141 -6.487 17.951 1.00 53.66 210 ASP A C 1
ATOM 1707 O O . ASP A 1 210 ? -22.251 -5.316 18.301 1.00 53.66 210 ASP A O 1
ATOM 1711 N N . GLY A 1 211 ? -22.957 -7.033 17.039 1.00 48.22 211 GLY A N 1
ATOM 1712 C CA . GLY A 1 211 ? -23.894 -6.251 16.208 1.00 48.22 211 GLY A CA 1
ATOM 1713 C C . GLY A 1 211 ? -24.961 -5.477 16.992 1.00 48.22 211 GLY A C 1
ATOM 1714 O O . GLY A 1 211 ? -25.635 -4.599 16.451 1.00 48.22 211 GLY A O 1
ATOM 1715 N N . LYS A 1 212 ? -25.054 -5.746 18.296 1.00 47.53 212 LYS A N 1
ATOM 1716 C CA . LYS A 1 212 ? -25.568 -4.806 19.282 1.00 47.53 212 LYS A CA 1
ATOM 1717 C C . LYS A 1 212 ? -24.685 -3.551 19.246 1.00 47.53 212 LYS A C 1
ATOM 1719 O O . LYS A 1 212 ? -23.742 -3.440 20.030 1.00 47.53 212 LYS A O 1
ATOM 1724 N N . ARG A 1 213 ? -25.060 -2.553 18.418 1.00 46.94 213 ARG A N 1
ATOM 1725 C CA . ARG A 1 213 ? -24.779 -1.142 18.760 1.00 46.94 213 ARG A CA 1
ATOM 1726 C C . ARG A 1 213 ? -25.016 -1.060 20.267 1.00 46.94 213 ARG A C 1
ATOM 1728 O O . ARG A 1 213 ? -26.117 -1.466 20.666 1.00 46.94 213 ARG A O 1
ATOM 1735 N N . PRO A 1 214 ? -24.043 -0.642 21.100 1.00 48.47 214 PRO A N 1
ATOM 1736 C CA . PRO A 1 214 ? -24.331 -0.477 22.513 1.00 48.47 214 PRO A CA 1
ATOM 1737 C C . PRO A 1 214 ? -25.572 0.400 22.548 1.00 48.47 214 PRO A C 1
ATOM 1739 O O . PRO A 1 214 ? -25.538 1.484 21.952 1.00 48.47 214 PRO A O 1
ATOM 1742 N N . LYS A 1 215 ? -26.686 -0.112 23.116 1.00 46.72 215 LYS A N 1
ATOM 1743 C CA . LYS A 1 215 ? -27.889 0.705 23.313 1.00 46.72 215 LYS A CA 1
ATOM 1744 C C . LYS A 1 215 ? -27.338 1.992 23.884 1.00 46.72 215 LYS A C 1
ATOM 1746 O O . LYS A 1 215 ? -26.578 1.931 24.855 1.00 46.72 215 LYS A O 1
ATOM 1751 N N . GLN A 1 216 ? -27.615 3.104 23.213 1.00 45.03 216 GLN A N 1
ATOM 1752 C CA . GLN A 1 216 ? -27.147 4.408 23.636 1.00 45.03 216 GLN A CA 1
ATOM 1753 C C . GLN A 1 216 ? -27.962 4.727 24.889 1.00 45.03 216 GLN A C 1
ATOM 1755 O O . GLN A 1 216 ? -28.953 5.444 24.838 1.00 45.03 216 GLN A O 1
ATOM 1760 N N . ARG A 1 217 ? -27.608 4.060 26.001 1.00 43.84 217 ARG A N 1
ATOM 1761 C CA . ARG A 1 217 ? -28.066 4.393 27.335 1.00 43.84 217 ARG A CA 1
ATOM 1762 C C . ARG A 1 217 ? -27.633 5.838 27.462 1.00 43.84 217 ARG A C 1
ATOM 1764 O O . ARG A 1 217 ? -26.440 6.136 27.424 1.00 43.84 217 ARG A O 1
ATOM 1771 N N . ASN A 1 218 ? -28.619 6.718 27.560 1.00 45.28 218 ASN A N 1
ATOM 1772 C CA . ASN A 1 218 ? -28.392 8.146 27.714 1.00 45.28 218 ASN A CA 1
ATOM 1773 C C . ASN A 1 218 ? -27.772 8.480 29.086 1.00 45.28 218 ASN A C 1
ATOM 1775 O O . ASN A 1 218 ? -27.541 9.647 29.378 1.00 45.28 218 ASN A O 1
ATOM 1779 N N . SER A 1 219 ? -27.411 7.456 29.875 1.00 42.59 219 SER A N 1
ATOM 1780 C CA . SER A 1 219 ? -26.391 7.501 30.916 1.00 42.59 219 SER A CA 1
ATOM 1781 C C . SER A 1 219 ? -25.007 7.834 30.326 1.00 42.59 219 SER A C 1
ATOM 1783 O O . SER A 1 219 ? -24.071 7.031 30.354 1.00 42.59 219 SER A O 1
ATOM 1785 N N . CYS A 1 220 ? -24.835 9.088 29.912 1.00 40.38 220 CYS A N 1
ATOM 1786 C CA . CYS A 1 220 ? -23.644 9.817 30.332 1.00 40.38 220 CYS A CA 1
ATOM 1787 C C . CYS A 1 220 ? -23.740 10.034 31.851 1.00 40.38 220 CYS A C 1
ATOM 1789 O O . CYS A 1 220 ? -23.881 11.160 32.318 1.00 40.38 220 CYS A O 1
ATOM 1791 N N . SER A 1 221 ? -23.655 8.941 32.619 1.00 41.41 221 SER A N 1
ATOM 1792 C CA . SER A 1 221 ? -23.286 8.973 34.028 1.00 41.41 221 SER A CA 1
ATOM 1793 C C . SER A 1 221 ? -21.818 9.387 34.052 1.00 41.41 221 SER A C 1
ATOM 1795 O O . SER A 1 221 ? -20.908 8.555 34.044 1.00 41.41 221 SER A O 1
ATOM 1797 N N . PHE A 1 222 ? -21.600 10.694 33.921 1.00 39.56 222 PHE A N 1
ATOM 1798 C CA . PHE A 1 222 ? -20.291 11.312 33.991 1.00 39.56 222 PHE A CA 1
ATOM 1799 C C . PHE A 1 222 ? -19.717 10.921 35.350 1.00 39.56 222 PHE A C 1
ATOM 1801 O O . PHE A 1 222 ? -20.287 11.293 36.376 1.00 39.56 222 PHE A O 1
ATOM 1808 N N . SER A 1 223 ? -18.656 10.109 35.368 1.00 37.75 223 SER A N 1
ATOM 1809 C CA . SER A 1 223 ? -18.040 9.656 36.613 1.00 37.75 223 SER A CA 1
ATOM 1810 C C . SER A 1 223 ? -17.598 10.887 37.394 1.00 37.75 223 SER A C 1
ATOM 1812 O O . SER A 1 223 ? -16.604 11.523 37.035 1.00 37.75 223 SER A O 1
ATOM 1814 N N . ARG A 1 224 ? -18.372 11.268 38.417 1.00 38.84 224 ARG A N 1
ATOM 1815 C CA . ARG A 1 224 ? -18.104 12.481 39.181 1.00 38.84 224 ARG A CA 1
ATOM 1816 C C . ARG A 1 224 ? -16.770 12.336 39.890 1.00 38.84 224 ARG A C 1
ATOM 1818 O O . ARG A 1 224 ? -16.648 11.658 40.906 1.00 38.84 224 ARG A O 1
ATOM 1825 N N . VAL A 1 225 ? -15.800 13.092 39.381 1.00 39.19 225 VAL A N 1
ATOM 1826 C CA . VAL A 1 225 ? -14.845 13.798 40.232 1.00 39.19 225 VAL A CA 1
ATOM 1827 C C . VAL A 1 225 ? -15.626 14.388 41.407 1.00 39.19 225 VAL A C 1
ATOM 1829 O O . VAL A 1 225 ? -16.693 14.969 41.212 1.00 39.19 225 VAL A O 1
ATOM 1832 N N . ASN A 1 226 ? -15.110 14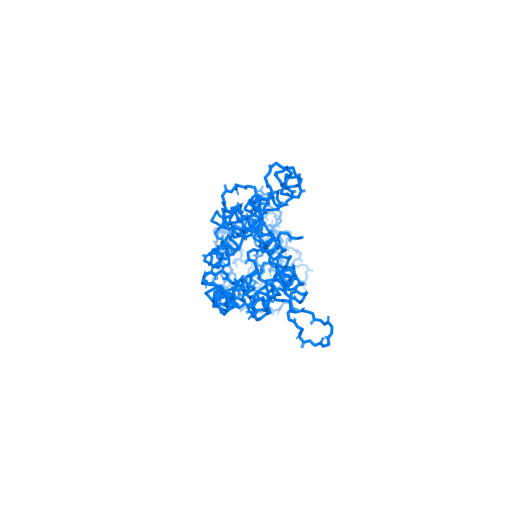.187 42.615 1.00 44.06 226 ASN A N 1
ATOM 1833 C CA . ASN A 1 226 ? -15.785 14.505 43.866 1.00 44.06 226 ASN A CA 1
ATOM 1834 C C . ASN A 1 226 ? -16.146 16.005 43.965 1.00 44.06 226 ASN A C 1
ATOM 1836 O O . ASN A 1 226 ? -15.326 16.822 44.379 1.00 44.06 226 ASN A O 1
ATOM 1840 N N . TYR A 1 227 ? -17.377 16.357 43.578 1.00 39.03 227 TYR A N 1
ATOM 1841 C CA . TYR A 1 227 ? -17.942 17.703 43.680 1.00 39.03 227 TYR A CA 1
ATOM 1842 C C . TYR A 1 227 ? -19.255 17.676 44.472 1.00 39.03 227 TYR A C 1
ATOM 1844 O O . TYR A 1 227 ? -20.331 17.359 43.967 1.00 39.03 227 TYR A O 1
ATOM 1852 N N . ASN A 1 228 ? -19.116 18.036 45.746 1.00 47.00 228 ASN A N 1
ATOM 1853 C CA . ASN A 1 228 ? -20.140 18.258 46.767 1.00 47.00 228 ASN A CA 1
ATOM 1854 C C . ASN A 1 228 ? -21.555 18.623 46.257 1.00 47.00 228 ASN A C 1
ATOM 1856 O O . ASN A 1 228 ? -21.852 19.786 45.990 1.00 47.00 228 ASN A O 1
ATOM 1860 N N . GLY A 1 229 ? -22.472 17.649 46.259 1.00 46.06 229 GLY A N 1
ATOM 1861 C CA . GLY A 1 229 ? -23.896 17.844 46.589 1.00 46.06 229 GLY A CA 1
ATOM 1862 C C . GLY A 1 229 ? -24.740 18.836 45.767 1.00 46.06 229 GLY A C 1
ATOM 1863 O O . GLY A 1 229 ? -25.774 19.295 46.263 1.00 46.06 229 GLY A O 1
ATOM 1864 N N . ILE A 1 230 ? -24.342 19.223 44.552 1.00 44.22 230 ILE A N 1
ATOM 1865 C CA . ILE A 1 230 ? -25.178 20.036 43.645 1.00 44.22 230 ILE A CA 1
ATOM 1866 C C . ILE A 1 230 ? -26.182 19.069 42.979 1.00 44.22 230 ILE A C 1
ATOM 1868 O O . ILE A 1 230 ? -26.917 18.386 43.683 1.00 44.22 230 ILE A O 1
ATOM 1872 N N . GLU A 1 231 ? -26.245 19.002 41.660 1.00 42.50 231 GLU A N 1
ATOM 1873 C CA . GLU A 1 231 ? -26.153 17.807 40.812 1.00 42.50 231 GLU A CA 1
ATOM 1874 C C . GLU A 1 231 ? -26.783 16.443 41.209 1.00 42.50 231 GLU A C 1
ATOM 1876 O O . GLU A 1 231 ? -27.351 15.803 40.328 1.00 42.50 231 GLU A O 1
ATOM 1881 N N . LEU A 1 232 ? -26.759 15.973 42.467 1.00 46.09 232 LEU A N 1
ATOM 1882 C CA . LEU A 1 232 ? -27.694 14.918 42.920 1.00 46.09 232 LEU A CA 1
ATOM 1883 C C . LEU A 1 232 ? -29.136 15.465 42.950 1.00 46.09 232 LEU A C 1
ATOM 1885 O O . LEU A 1 232 ? -30.093 14.776 42.609 1.00 46.09 232 LEU A O 1
ATOM 1889 N N . LYS A 1 233 ? -29.278 16.759 43.270 1.00 50.91 233 LYS A N 1
ATOM 1890 C CA . LYS A 1 233 ? -30.543 17.506 43.226 1.00 50.91 233 LYS A CA 1
ATOM 1891 C C . LYS A 1 233 ? -31.194 17.467 41.850 1.00 50.91 233 LYS A C 1
ATOM 1893 O O . LYS A 1 233 ? -32.417 17.489 41.775 1.00 50.91 233 LYS A O 1
ATOM 1898 N N . THR A 1 234 ? -30.403 17.475 40.778 1.00 52.38 234 THR A N 1
ATOM 1899 C CA . THR A 1 234 ? -30.909 17.691 39.418 1.00 52.38 234 THR A CA 1
ATOM 1900 C C . THR A 1 234 ? -31.594 16.448 38.856 1.00 52.38 234 THR A C 1
ATOM 1902 O O . THR A 1 234 ? -32.687 16.579 38.317 1.00 52.38 234 THR A O 1
ATOM 1905 N N . GLU A 1 235 ? -31.010 15.258 39.032 1.00 51.41 235 GLU A N 1
ATOM 1906 C CA . GLU A 1 235 ? -31.618 13.998 38.571 1.00 51.41 235 GLU A CA 1
ATOM 1907 C C . GLU A 1 235 ? -32.853 13.623 39.400 1.00 51.41 235 GLU A C 1
ATOM 1909 O O . GLU A 1 235 ? -33.925 13.411 38.840 1.00 51.41 235 GLU A O 1
ATOM 1914 N N . LEU A 1 236 ? -32.787 13.678 40.735 1.00 54.12 236 LEU A N 1
ATOM 1915 C CA . LEU A 1 236 ? -33.953 13.333 41.561 1.00 54.12 236 LEU A CA 1
ATOM 1916 C C . LEU A 1 236 ? -35.095 14.356 41.436 1.00 54.12 236 LEU A C 1
ATOM 1918 O O . LEU A 1 236 ? -36.260 13.964 41.405 1.00 54.12 236 LEU A O 1
ATOM 1922 N N . SER A 1 237 ? -34.800 15.652 41.254 1.00 53.31 237 SER A N 1
ATOM 1923 C CA . SER A 1 237 ? -35.848 16.632 40.908 1.00 53.31 237 SER A CA 1
ATOM 1924 C C . SER A 1 237 ? -36.454 16.374 39.527 1.00 53.31 237 SER A C 1
ATOM 1926 O O . SER A 1 237 ? -37.610 16.728 39.313 1.00 53.31 237 SER A O 1
ATOM 1928 N N . ARG A 1 238 ? -35.695 15.786 38.593 1.00 54.78 238 ARG A N 1
ATOM 1929 C CA . ARG A 1 238 ? -36.146 15.450 37.239 1.00 54.78 238 ARG A CA 1
ATOM 1930 C C . ARG A 1 238 ? -37.003 14.185 37.226 1.00 54.78 238 ARG A C 1
ATOM 1932 O O . ARG A 1 238 ? -38.071 14.239 36.628 1.00 54.78 238 ARG A O 1
ATOM 1939 N N . MET A 1 239 ? -36.615 13.120 37.935 1.00 60.06 239 MET A N 1
ATOM 1940 C CA . MET A 1 239 ? -37.472 11.945 38.176 1.00 60.06 239 MET A CA 1
ATOM 1941 C C . MET A 1 239 ? -38.826 12.367 38.752 1.00 60.06 239 MET A C 1
ATOM 1943 O O . MET A 1 239 ? -39.865 12.062 38.173 1.00 60.06 239 MET A O 1
ATOM 1947 N N . TRP A 1 240 ? -38.821 13.158 39.831 1.00 60.28 240 TRP A N 1
ATOM 1948 C CA . TRP A 1 240 ? -40.050 13.696 40.421 1.00 60.28 240 TRP A CA 1
ATOM 1949 C C . TRP A 1 240 ? -40.869 14.547 39.439 1.00 60.28 240 TRP A C 1
ATOM 1951 O O . TRP A 1 240 ? -42.097 14.520 39.486 1.00 60.28 240 TRP A O 1
ATOM 1961 N N . PHE A 1 241 ? -40.218 15.292 38.541 1.00 54.12 241 PHE A N 1
ATOM 1962 C CA . PHE A 1 241 ? -40.913 16.084 37.526 1.00 54.12 241 PHE A CA 1
ATOM 1963 C C . PHE A 1 241 ? -41.561 15.226 36.438 1.00 54.12 241 PHE A C 1
ATOM 1965 O O . PHE A 1 241 ? -42.667 15.558 36.024 1.00 54.12 241 PHE A O 1
ATOM 1972 N N . GLU A 1 242 ? -40.910 14.155 35.977 1.00 55.50 242 GLU A N 1
ATOM 1973 C CA . GLU A 1 242 ? -41.497 13.239 34.989 1.00 55.50 242 GLU A CA 1
ATOM 1974 C C . GLU A 1 242 ? -42.661 12.446 35.608 1.00 55.50 242 GLU A C 1
ATOM 1976 O O . GLU A 1 242 ? -43.744 12.434 35.030 1.00 55.50 242 GLU A O 1
ATOM 1981 N N . ILE A 1 243 ? -42.519 11.937 36.842 1.00 58.34 243 ILE A N 1
ATOM 1982 C CA . ILE A 1 243 ? -43.609 11.274 37.588 1.00 58.34 243 ILE A CA 1
ATOM 1983 C C . ILE A 1 243 ? -44.844 12.190 37.720 1.00 58.34 243 ILE A C 1
ATOM 1985 O O . ILE A 1 243 ? -45.976 11.768 37.473 1.00 58.34 243 ILE A O 1
ATOM 1989 N N . LEU A 1 244 ? -44.641 13.470 38.061 1.00 52.91 244 LEU A N 1
ATOM 1990 C CA . LEU A 1 244 ? -45.723 14.462 38.153 1.00 52.91 244 LEU A CA 1
ATOM 1991 C C . LEU A 1 244 ? -46.301 14.865 36.784 1.00 52.91 244 LEU A C 1
ATOM 1993 O O . LEU A 1 244 ? -47.467 15.253 36.702 1.00 52.91 244 LEU A O 1
ATOM 1997 N N . LYS A 1 245 ? -45.501 14.805 35.716 1.00 48.75 245 LYS A N 1
ATOM 1998 C CA . LYS A 1 245 ? -45.877 15.205 34.352 1.00 48.75 245 LYS A CA 1
ATOM 1999 C C . LYS A 1 245 ? -46.645 14.112 33.610 1.00 48.75 245 LYS A C 1
ATOM 2001 O O . LYS A 1 245 ? -47.561 14.442 32.861 1.00 48.75 245 LYS A O 1
ATOM 2006 N N . GLU A 1 246 ? -46.320 12.843 33.842 1.00 52.84 246 GLU A N 1
ATOM 2007 C CA . GLU A 1 246 ? -47.023 11.698 33.245 1.00 52.84 246 GLU A CA 1
ATOM 2008 C C . GLU A 1 246 ? -48.343 11.351 33.958 1.00 52.84 246 GLU A C 1
ATOM 2010 O O . GLU A 1 246 ? -49.078 10.490 33.483 1.00 52.84 246 GLU A O 1
ATOM 2015 N N . LYS A 1 247 ? -48.692 12.053 35.052 1.00 52.34 247 LYS A N 1
ATOM 2016 C CA . LYS A 1 247 ? -49.889 11.794 35.879 1.00 52.34 247 LYS A CA 1
ATOM 2017 C C . LYS A 1 247 ? -50.008 10.320 36.298 1.00 52.34 247 LYS A C 1
ATOM 2019 O O . LYS A 1 247 ? -51.086 9.734 36.227 1.00 52.34 247 LYS A O 1
ATOM 2024 N N . ILE A 1 248 ? -48.903 9.724 36.740 1.00 60.50 248 ILE A N 1
ATOM 2025 C CA . ILE A 1 248 ? -48.910 8.341 37.221 1.00 60.50 248 ILE A CA 1
ATOM 2026 C C . ILE A 1 248 ? -49.715 8.286 38.529 1.00 60.50 248 ILE A C 1
ATOM 2028 O O . ILE A 1 248 ? -49.298 8.819 39.559 1.00 60.50 248 ILE A O 1
ATOM 2032 N N . GLU A 1 249 ? -50.898 7.675 38.475 1.00 56.09 249 GLU A N 1
ATOM 2033 C CA . GLU A 1 249 ? -51.749 7.434 39.641 1.00 56.09 249 GLU A CA 1
ATOM 2034 C C . GLU A 1 249 ? -51.274 6.176 40.381 1.00 56.09 249 GLU A C 1
ATOM 2036 O O . GLU A 1 249 ? -51.619 5.049 40.021 1.00 56.09 249 GLU A O 1
ATOM 2041 N N . PHE A 1 250 ? -50.475 6.371 41.431 1.00 62.44 250 PHE A N 1
ATOM 2042 C CA . PHE A 1 250 ? -50.100 5.303 42.362 1.00 62.44 250 PHE A CA 1
ATOM 2043 C C . PHE A 1 250 ? -51.294 4.953 43.254 1.00 62.44 250 PHE A C 1
ATOM 2045 O O . PHE A 1 250 ? -51.887 5.843 43.868 1.00 62.44 250 PHE A O 1
ATOM 2052 N N . ARG A 1 251 ? -51.651 3.666 43.344 1.00 53.50 251 ARG A N 1
ATOM 2053 C CA . ARG A 1 251 ? -52.812 3.213 44.132 1.00 53.50 251 ARG A CA 1
ATOM 2054 C C . ARG A 1 251 ? -52.455 2.989 45.596 1.00 53.50 251 ARG A C 1
ATOM 2056 O O . ARG A 1 251 ? -53.331 3.052 46.454 1.00 53.50 251 ARG A O 1
ATOM 2063 N N . SER A 1 252 ? -51.181 2.734 45.886 1.00 59.09 252 SER A N 1
ATOM 2064 C CA . SER A 1 252 ? -50.666 2.578 47.243 1.00 59.09 252 SER A CA 1
ATOM 2065 C C . SER A 1 252 ? -49.260 3.163 47.403 1.00 59.09 252 SER A C 1
ATOM 2067 O O . SER A 1 252 ? -48.534 3.392 46.433 1.00 59.09 252 SER A O 1
ATOM 2069 N N . GLY A 1 253 ? -48.859 3.402 48.655 1.00 50.66 253 GLY A N 1
ATOM 2070 C CA . GLY A 1 253 ? -47.496 3.832 48.971 1.00 50.66 253 GLY A CA 1
ATOM 2071 C C . GLY A 1 253 ? -46.443 2.769 48.642 1.00 50.66 253 GLY A C 1
ATOM 2072 O O . GLY A 1 253 ? -45.282 3.120 48.466 1.00 50.66 253 GLY A O 1
ATOM 2073 N N . ALA A 1 254 ? -46.843 1.496 48.523 1.00 54.88 254 ALA A N 1
ATOM 2074 C CA . ALA A 1 254 ? -45.971 0.423 48.059 1.00 54.88 254 ALA A CA 1
ATOM 2075 C C . ALA A 1 254 ? -45.727 0.528 46.546 1.00 54.88 254 ALA A C 1
ATOM 2077 O O . ALA A 1 254 ? -44.570 0.498 46.149 1.00 54.88 254 ALA A O 1
ATOM 2078 N N . ASP A 1 255 ? -46.760 0.783 45.729 1.00 57.53 255 ASP A N 1
ATOM 2079 C CA . ASP A 1 255 ? -46.631 0.977 44.271 1.00 57.53 255 ASP A CA 1
ATOM 2080 C C . ASP A 1 255 ? -45.614 2.086 43.943 1.00 57.53 255 ASP A C 1
ATOM 2082 O O . ASP A 1 255 ? -44.816 1.977 43.015 1.00 57.53 255 ASP A O 1
ATOM 2086 N N . PHE A 1 256 ? -45.639 3.173 44.723 1.00 64.00 256 PHE A N 1
ATOM 2087 C CA . PHE A 1 256 ? -44.711 4.294 44.567 1.00 64.00 256 PHE A CA 1
ATOM 2088 C C . PHE A 1 256 ? -43.261 3.911 44.900 1.00 64.00 256 PHE A C 1
ATOM 2090 O O . PHE A 1 256 ? -42.330 4.412 44.273 1.00 64.00 256 PHE A O 1
ATOM 2097 N N . LEU A 1 257 ? -43.059 3.024 45.877 1.00 55.75 257 LEU A N 1
ATOM 2098 C CA . LEU A 1 257 ? -41.733 2.555 46.281 1.00 55.75 257 LEU A CA 1
ATOM 2099 C C . LEU A 1 257 ? -41.205 1.456 45.367 1.00 55.75 257 LEU A C 1
ATOM 2101 O O . LEU A 1 257 ? -40.018 1.459 45.085 1.00 55.75 257 LEU A O 1
ATOM 2105 N N . GLU A 1 258 ? -42.065 0.572 44.868 1.00 61.31 258 GLU A N 1
ATOM 2106 C CA . GLU A 1 258 ? -41.728 -0.419 43.842 1.00 61.31 258 GLU A CA 1
ATOM 2107 C C . GLU A 1 258 ? -41.284 0.297 42.556 1.00 61.31 258 GLU A C 1
ATOM 2109 O O . GLU A 1 258 ? -40.208 0.026 42.030 1.00 61.31 258 GLU A O 1
ATOM 2114 N N . HIS A 1 259 ? -42.012 1.345 42.150 1.00 65.06 259 HIS A N 1
ATOM 2115 C CA . HIS A 1 259 ? -41.611 2.205 41.036 1.00 65.06 259 HIS A CA 1
ATOM 2116 C C . HIS A 1 259 ? -40.329 3.022 41.297 1.00 65.06 259 HIS A C 1
ATOM 2118 O O . HIS A 1 259 ? -39.656 3.409 40.346 1.00 65.06 259 HIS A O 1
ATOM 2124 N N . LEU A 1 260 ? -39.968 3.302 42.556 1.00 58.06 260 LEU A N 1
ATOM 2125 C CA . LEU A 1 260 ? -38.669 3.897 42.907 1.00 58.06 260 LEU A CA 1
ATOM 2126 C C . LEU A 1 260 ? -37.544 2.855 43.019 1.00 58.06 260 LEU A C 1
ATOM 2128 O O . LEU A 1 260 ? -36.392 3.208 42.784 1.00 58.06 260 LEU A O 1
ATOM 2132 N N . ALA A 1 261 ? -37.857 1.604 43.359 1.00 56.31 261 ALA A N 1
ATOM 2133 C CA . ALA A 1 261 ? -36.907 0.498 43.466 1.00 56.31 261 ALA A CA 1
ATOM 2134 C C . ALA A 1 261 ? -36.441 -0.005 42.089 1.00 56.31 261 ALA A C 1
ATOM 2136 O O . ALA A 1 261 ? -35.293 -0.411 41.956 1.00 56.31 261 ALA A O 1
ATOM 2137 N N . ASP A 1 262 ? -37.269 0.144 41.047 1.00 55.31 262 ASP A N 1
ATOM 2138 C CA . ASP A 1 262 ? -36.874 -0.024 39.635 1.00 55.31 262 ASP A CA 1
ATOM 2139 C C . ASP A 1 262 ? -35.715 0.910 39.199 1.00 55.31 262 ASP A C 1
ATOM 2141 O O . ASP A 1 262 ? -35.125 0.730 38.128 1.00 55.31 262 ASP A O 1
ATOM 2145 N N . TYR A 1 263 ? -35.364 1.917 40.009 1.00 57.62 263 TYR A N 1
ATOM 2146 C CA . TYR A 1 263 ? -34.179 2.748 39.817 1.00 57.62 263 TYR A CA 1
ATOM 2147 C C . TYR A 1 263 ? -33.035 2.246 40.712 1.00 57.62 263 TYR A C 1
ATOM 2149 O O . TYR A 1 263 ? -32.880 2.715 41.841 1.00 57.62 263 TYR A O 1
ATOM 2157 N N . ASP A 1 264 ? -32.178 1.377 40.151 1.00 44.31 264 ASP A N 1
ATOM 2158 C CA . ASP A 1 264 ? -30.965 0.777 40.764 1.00 44.31 264 ASP A CA 1
ATOM 2159 C C . ASP A 1 264 ? -30.085 1.757 41.590 1.00 44.31 264 ASP A C 1
ATOM 2161 O O . ASP A 1 264 ? -29.298 1.347 42.441 1.00 44.31 264 ASP A O 1
ATOM 2165 N N . GLU A 1 265 ? -30.161 3.067 41.323 1.00 51.03 265 GLU A N 1
ATOM 2166 C CA . GLU A 1 265 ? -29.384 4.111 42.007 1.00 51.03 265 GLU A CA 1
ATOM 2167 C C . GLU A 1 265 ? -29.972 4.545 43.369 1.00 51.03 265 GLU A C 1
ATOM 2169 O O . GLU A 1 265 ? -29.262 5.152 44.172 1.00 51.03 265 GLU A O 1
ATOM 2174 N N . VAL A 1 266 ? -31.250 4.264 43.654 1.00 50.38 266 VAL A N 1
ATOM 2175 C CA . VAL A 1 266 ? -31.956 4.758 44.856 1.00 50.38 266 VAL A CA 1
ATOM 2176 C C . VAL A 1 266 ? -31.679 3.891 46.089 1.00 50.38 266 VAL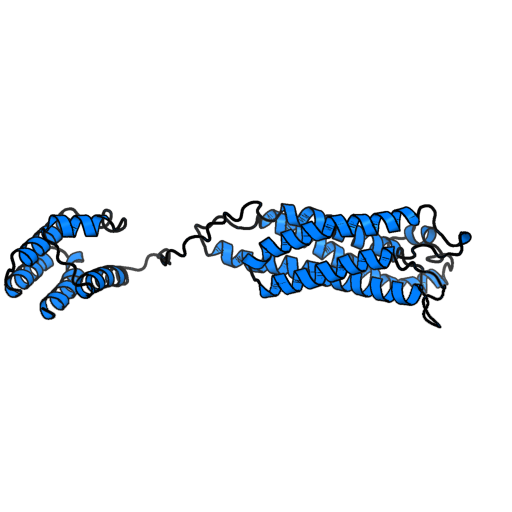 A C 1
ATOM 2178 O O . VAL A 1 266 ? -31.509 4.425 47.189 1.00 50.38 266 VAL A O 1
ATOM 2181 N N . GLU A 1 267 ? -31.585 2.571 45.910 1.00 45.28 267 GLU A N 1
ATOM 2182 C CA . GLU A 1 267 ? -31.484 1.583 46.997 1.00 45.28 267 GLU A CA 1
ATOM 2183 C C . GLU A 1 267 ? -30.211 1.754 47.852 1.00 45.28 267 GLU A C 1
ATOM 2185 O O . GLU A 1 267 ? -30.234 1.542 49.062 1.00 45.28 267 GLU A O 1
ATOM 2190 N N . GLY A 1 268 ? -29.111 2.228 47.253 1.00 52.09 268 GLY A N 1
ATOM 2191 C CA . GLY A 1 268 ? -27.846 2.489 47.952 1.00 52.09 268 GLY A CA 1
ATOM 2192 C C . GLY A 1 268 ? -27.687 3.892 48.560 1.00 52.09 268 GLY A C 1
ATOM 2193 O O . GLY A 1 268 ? -26.674 4.149 49.210 1.00 52.09 268 GLY A O 1
ATOM 2194 N N . LEU A 1 269 ? -28.628 4.818 48.329 1.00 48.84 269 LEU A N 1
ATOM 2195 C CA . LEU A 1 269 ? -28.486 6.241 48.695 1.00 48.84 269 LEU A CA 1
ATOM 2196 C C . LEU A 1 269 ? -29.400 6.707 49.834 1.00 48.84 269 LEU A C 1
ATOM 2198 O O . LEU A 1 269 ? -29.202 7.802 50.368 1.00 48.84 269 LEU A O 1
ATOM 2202 N N . LEU A 1 270 ? -30.400 5.913 50.213 1.00 55.12 270 LEU A N 1
ATOM 2203 C CA . LEU A 1 270 ? -31.325 6.259 51.286 1.00 55.12 270 LEU A CA 1
ATOM 2204 C C . LEU A 1 270 ? -30.922 5.564 52.586 1.00 55.12 270 LEU A C 1
ATOM 2206 O O . LEU A 1 270 ? -30.955 4.342 52.695 1.00 55.12 270 LEU A O 1
ATOM 2210 N N . SER A 1 271 ? -30.615 6.355 53.616 1.00 67.75 271 SER A N 1
ATOM 2211 C CA . SER A 1 271 ? -30.617 5.831 54.982 1.00 67.75 271 SER A CA 1
ATOM 2212 C C . SER A 1 271 ? -32.020 5.332 55.347 1.00 67.75 271 SER A C 1
ATOM 2214 O O . SER A 1 271 ? -33.022 5.828 54.830 1.00 67.75 271 SER A O 1
ATOM 2216 N N . GLU A 1 272 ? -32.107 4.395 56.289 1.00 66.31 272 GLU A N 1
ATOM 2217 C CA . GLU A 1 272 ? -33.369 3.812 56.773 1.00 66.31 272 GLU A CA 1
ATOM 2218 C C . GLU A 1 272 ? -34.406 4.890 57.175 1.00 66.31 272 GLU A C 1
ATOM 2220 O O . GLU A 1 272 ? -35.592 4.798 56.852 1.00 66.31 272 GLU A O 1
ATOM 2225 N N . LYS A 1 273 ? -33.935 6.002 57.763 1.00 66.44 273 LYS A N 1
ATOM 2226 C CA . LYS A 1 273 ? -34.749 7.194 58.069 1.00 66.44 273 LYS A CA 1
ATOM 2227 C C . LYS A 1 273 ? -35.282 7.914 56.822 1.00 66.44 273 LYS A C 1
ATOM 2229 O O . LYS A 1 273 ? -36.391 8.440 56.853 1.00 66.44 273 LYS A O 1
ATOM 2234 N N . GLY A 1 274 ? -34.508 7.959 55.738 1.00 69.44 274 GLY A N 1
ATOM 2235 C CA . GLY A 1 274 ? -34.923 8.522 54.451 1.00 69.44 274 GLY A CA 1
ATOM 2236 C C . GLY A 1 274 ? -36.016 7.692 53.774 1.00 69.44 274 GLY A C 1
ATOM 2237 O O . GLY A 1 274 ? -36.997 8.261 53.298 1.00 69.44 274 GLY A O 1
ATOM 2238 N N . VAL A 1 275 ? -35.900 6.359 53.809 1.00 67.69 275 VAL A N 1
ATOM 2239 C CA . VAL A 1 275 ? -36.937 5.442 53.297 1.00 67.69 275 VAL A CA 1
ATOM 2240 C C . VAL A 1 275 ? -38.243 5.602 54.084 1.00 67.69 275 VAL A C 1
ATOM 2242 O O . VAL A 1 275 ? -39.297 5.827 53.488 1.00 67.69 275 VAL A O 1
ATOM 2245 N N . SER A 1 276 ? -38.169 5.597 55.420 1.00 68.69 276 SER A N 1
ATOM 2246 C CA . SER A 1 276 ? -39.328 5.791 56.308 1.00 68.69 276 SER A CA 1
ATOM 2247 C C . SER A 1 276 ? -40.022 7.153 56.107 1.00 68.69 276 SER A C 1
ATOM 2249 O O . SER A 1 276 ? -41.254 7.257 56.142 1.00 68.69 276 SER A O 1
ATOM 2251 N N . PHE A 1 277 ? -39.252 8.205 55.811 1.00 73.50 277 PHE A N 1
ATOM 2252 C CA . PHE A 1 277 ? -39.796 9.521 55.480 1.00 73.50 277 PHE A CA 1
ATOM 2253 C C . PHE A 1 277 ? -40.538 9.531 54.139 1.00 73.50 277 PHE A C 1
ATOM 2255 O O . PHE A 1 277 ? -41.651 10.052 54.064 1.00 73.50 277 PHE A O 1
ATOM 2262 N N . ILE A 1 278 ? -39.963 8.929 53.092 1.00 72.94 278 ILE A N 1
ATOM 2263 C CA . ILE A 1 278 ? -40.604 8.834 51.771 1.00 72.94 278 ILE A CA 1
ATOM 2264 C C . ILE A 1 278 ? -41.888 7.995 51.856 1.00 72.94 278 ILE A C 1
ATOM 2266 O O . ILE A 1 278 ? -42.912 8.416 51.322 1.00 72.94 278 ILE A O 1
ATOM 2270 N N . GLN A 1 279 ? -41.873 6.886 52.604 1.00 71.56 279 GLN A N 1
ATOM 2271 C CA . GLN A 1 279 ? -43.065 6.098 52.949 1.00 71.56 279 GLN A CA 1
ATOM 2272 C C . GLN A 1 279 ? -44.160 6.960 53.593 1.00 71.56 279 GLN A C 1
ATOM 2274 O O . GLN A 1 279 ? -45.306 6.951 53.144 1.00 71.56 279 GLN A O 1
ATOM 2279 N N . SER A 1 280 ? -43.801 7.745 54.611 1.00 73.00 280 SER A N 1
ATOM 2280 C CA . SER A 1 280 ? -44.739 8.617 55.330 1.00 73.00 280 SER A CA 1
ATOM 2281 C C . SER A 1 280 ? -45.328 9.711 54.430 1.00 73.00 280 SER A C 1
ATOM 2283 O O . SER A 1 280 ? -46.527 9.973 54.476 1.00 73.00 280 SER A O 1
ATOM 2285 N N . VAL A 1 281 ? -44.509 10.334 53.574 1.00 71.56 281 VAL A N 1
ATOM 2286 C CA . VAL A 1 281 ? -44.962 11.373 52.631 1.00 71.56 281 VAL A CA 1
ATOM 2287 C C . VAL A 1 281 ? -45.849 10.782 51.533 1.00 71.56 281 VAL A C 1
ATOM 2289 O O . VAL A 1 281 ? -46.905 11.343 51.244 1.00 71.56 281 VAL A O 1
ATOM 2292 N N . GLY A 1 282 ? -45.458 9.643 50.952 1.00 72.06 282 GLY A N 1
ATOM 2293 C CA . GLY A 1 282 ? -46.243 8.941 49.936 1.00 72.06 282 GLY A CA 1
ATOM 2294 C C . GLY A 1 282 ? -47.614 8.524 50.465 1.00 72.06 282 GLY A C 1
ATOM 2295 O O . GLY A 1 282 ? -48.621 8.761 49.801 1.00 72.06 282 GLY A O 1
ATOM 2296 N N . LYS A 1 283 ? -47.667 8.006 51.699 1.00 72.88 283 LYS A N 1
ATOM 2297 C CA . LYS A 1 283 ? -48.918 7.649 52.376 1.00 72.88 283 LYS A CA 1
ATOM 2298 C C . LYS A 1 283 ? -49.878 8.842 52.490 1.00 72.88 283 LYS A C 1
ATOM 2300 O O . LYS A 1 283 ? -50.996 8.746 51.997 1.00 72.88 283 LYS A O 1
ATOM 2305 N N . LEU A 1 284 ? -49.432 9.979 53.036 1.00 70.50 284 LEU A N 1
ATOM 2306 C CA . LEU A 1 284 ? -50.278 11.178 53.168 1.00 70.50 284 LEU A CA 1
ATOM 2307 C C . LEU A 1 284 ? -50.785 11.697 51.807 1.00 70.50 284 LEU A C 1
ATOM 2309 O O . LEU A 1 284 ? -51.935 12.112 51.686 1.00 70.50 284 LEU A O 1
ATOM 2313 N N . ILE A 1 285 ? -49.945 11.662 50.765 1.00 66.12 285 ILE A N 1
ATOM 2314 C CA . ILE A 1 285 ? -50.328 12.105 49.412 1.00 66.12 285 ILE A CA 1
ATOM 2315 C C . ILE A 1 285 ? -51.425 11.212 48.809 1.00 66.12 285 ILE A C 1
ATOM 2317 O O . ILE A 1 285 ? -52.287 11.723 48.090 1.00 66.12 285 ILE A O 1
ATOM 2321 N N . ILE A 1 286 ? -51.396 9.908 49.094 1.00 65.69 286 ILE A N 1
ATOM 2322 C CA . ILE A 1 286 ? -52.360 8.917 48.589 1.00 65.69 286 ILE A CA 1
ATOM 2323 C C . ILE A 1 286 ? -53.656 8.924 49.407 1.00 65.69 286 ILE A C 1
ATOM 2325 O O . ILE A 1 286 ? -54.737 8.814 48.838 1.00 65.69 286 ILE A O 1
ATOM 2329 N N . GLU A 1 287 ? -53.572 9.159 50.718 1.00 71.62 287 GLU A N 1
ATOM 2330 C CA . GLU A 1 287 ? -54.733 9.334 51.606 1.00 71.62 287 GLU A CA 1
ATOM 2331 C C . GLU A 1 287 ? -55.466 10.679 51.391 1.00 71.62 287 GLU A C 1
ATOM 2333 O O . GLU A 1 287 ? -56.465 10.959 52.051 1.00 71.62 287 GLU A O 1
ATOM 2338 N N . GLY A 1 288 ? -55.011 11.509 50.443 1.00 67.69 288 GLY A N 1
ATOM 2339 C CA . GLY A 1 288 ? -55.677 12.759 50.066 1.00 67.69 288 GLY A CA 1
ATOM 2340 C C . GLY A 1 288 ? -55.550 13.872 51.109 1.00 67.69 288 GLY A C 1
ATOM 2341 O O . GLY A 1 288 ? -56.342 14.817 51.101 1.00 67.69 288 GLY A O 1
ATOM 2342 N N . GLU A 1 289 ? -54.565 13.776 52.007 1.00 75.44 289 GLU A N 1
ATOM 2343 C CA . GLU A 1 289 ? -54.325 14.773 53.047 1.00 75.44 289 GLU A CA 1
ATOM 2344 C C . GLU A 1 289 ? -54.084 16.169 52.459 1.00 75.44 289 GLU A C 1
ATOM 2346 O O . GLU A 1 289 ? -53.453 16.353 51.412 1.00 75.44 289 GLU A O 1
ATOM 2351 N N . LYS A 1 290 ? -54.564 17.195 53.172 1.00 72.12 290 LYS A N 1
ATOM 2352 C CA . LYS A 1 290 ? -54.387 18.590 52.755 1.00 72.12 290 LYS A CA 1
ATOM 2353 C C . LYS A 1 290 ? -52.896 18.915 52.661 1.00 72.12 290 LYS A C 1
ATOM 2355 O O . LYS A 1 290 ? -52.128 18.602 53.571 1.00 72.12 290 LYS A O 1
ATOM 2360 N N . ALA A 1 291 ? -52.503 19.629 51.603 1.00 64.88 291 ALA A N 1
ATOM 2361 C CA . ALA A 1 291 ? -51.108 19.998 51.341 1.00 64.88 291 ALA A CA 1
ATOM 2362 C C . ALA A 1 291 ? -50.417 20.682 52.541 1.00 64.88 291 ALA A C 1
ATOM 2364 O O . ALA A 1 291 ? -49.214 20.519 52.730 1.00 64.88 291 ALA A O 1
ATOM 2365 N N . GLU A 1 292 ? -51.174 21.388 53.386 1.00 67.38 292 GLU A N 1
ATOM 2366 C CA . GLU A 1 292 ? -50.719 21.985 54.647 1.00 67.38 292 GLU A CA 1
ATOM 2367 C C . GLU A 1 292 ? -50.097 20.969 55.625 1.00 67.38 292 GLU A C 1
ATOM 2369 O O . GLU A 1 292 ? -49.052 21.244 56.219 1.00 67.38 292 GLU A O 1
ATOM 2374 N N . ASN A 1 293 ? -50.684 19.775 55.758 1.00 69.88 293 ASN A N 1
ATOM 2375 C CA . ASN A 1 293 ? -50.210 18.726 56.667 1.00 69.88 293 ASN A CA 1
ATOM 2376 C C . ASN A 1 293 ? -48.917 18.092 56.142 1.00 69.88 293 ASN A C 1
ATOM 2378 O O . ASN A 1 293 ? -47.940 17.961 56.882 1.00 69.88 293 ASN A O 1
ATOM 2382 N N . VAL A 1 294 ? -48.861 17.814 54.835 1.00 69.94 294 VAL A N 1
ATOM 2383 C CA . VAL A 1 294 ? -47.643 17.351 54.151 1.00 69.94 294 VAL A CA 1
ATOM 2384 C C . VAL A 1 294 ? -46.525 18.397 54.284 1.00 69.94 294 VAL A C 1
ATOM 2386 O O . VAL A 1 294 ? -45.411 18.066 54.693 1.00 69.94 294 VAL A O 1
ATOM 2389 N N . LYS A 1 295 ? -46.820 19.686 54.049 1.00 68.00 295 LYS A N 1
ATOM 2390 C CA . LYS A 1 295 ? -45.876 20.800 54.265 1.00 68.00 295 LYS A CA 1
ATOM 2391 C C . LYS A 1 295 ? -45.402 20.881 55.720 1.00 68.00 295 LYS A C 1
ATOM 2393 O O . LYS A 1 295 ? -44.211 21.109 55.944 1.00 68.00 295 LYS A O 1
ATOM 2398 N N . LYS A 1 296 ? -46.284 20.678 56.707 1.00 74.69 296 LYS A N 1
ATOM 2399 C CA . LYS A 1 296 ? -45.933 20.665 58.136 1.00 74.69 296 LYS A CA 1
ATOM 2400 C C . LYS A 1 296 ? -44.979 19.515 58.470 1.00 74.69 296 LYS A C 1
ATOM 2402 O O . LYS A 1 296 ? -43.909 19.783 59.016 1.00 74.69 296 LYS A O 1
ATOM 2407 N N . MET A 1 297 ? -45.294 18.285 58.060 1.00 72.19 297 MET A N 1
ATOM 2408 C CA . MET A 1 297 ? -44.442 17.117 58.311 1.00 72.19 297 MET A CA 1
ATOM 2409 C C . MET A 1 297 ? -43.054 17.277 57.668 1.00 72.19 297 MET A C 1
ATOM 2411 O O . MET A 1 297 ? -42.037 17.079 58.329 1.00 72.19 297 MET A O 1
ATOM 2415 N N . ILE A 1 298 ? -42.982 17.750 56.417 1.00 69.00 298 ILE A N 1
ATOM 2416 C CA . ILE A 1 298 ? -41.709 18.075 55.742 1.00 69.00 298 ILE A CA 1
ATOM 2417 C C . ILE A 1 298 ? -40.934 19.168 56.504 1.00 69.00 298 ILE A C 1
ATOM 2419 O O . ILE A 1 298 ? -39.700 19.144 56.588 1.00 69.00 298 ILE A O 1
ATOM 2423 N N . LYS A 1 299 ? -41.640 20.162 57.060 1.00 68.94 299 LYS A N 1
ATOM 2424 C CA . LYS A 1 299 ? -41.030 21.269 57.805 1.00 68.94 299 LYS A CA 1
ATOM 2425 C C . LYS A 1 299 ? -40.435 20.813 59.135 1.00 68.94 299 LYS A C 1
ATOM 2427 O O . LYS A 1 299 ? -39.386 21.358 59.489 1.00 68.94 299 LYS A O 1
ATOM 2432 N N . GLU A 1 300 ? -41.080 19.865 59.813 1.00 71.81 300 GLU A N 1
ATOM 2433 C CA . GLU A 1 300 ? -40.659 19.251 61.078 1.00 71.81 300 GLU A CA 1
ATOM 2434 C C . GLU A 1 300 ? -39.503 18.265 60.865 1.00 71.81 300 GLU A C 1
ATOM 2436 O O . GLU A 1 300 ? -38.436 18.476 61.436 1.00 71.81 300 GLU A O 1
ATOM 2441 N N . PHE A 1 301 ? -39.635 17.303 59.946 1.00 63.88 301 PHE A N 1
ATOM 2442 C CA . PHE A 1 301 ? -38.586 16.315 59.645 1.00 63.88 301 PHE A CA 1
ATOM 2443 C C . PHE A 1 301 ? -37.277 16.972 59.163 1.00 63.88 301 PHE A C 1
ATOM 2445 O O . PHE A 1 301 ? -36.175 16.605 59.565 1.00 63.88 301 PHE A O 1
ATOM 2452 N N . GLY A 1 302 ? -37.385 18.046 58.370 1.00 61.22 302 GLY A N 1
ATOM 2453 C CA . GLY A 1 302 ? -36.241 18.852 57.931 1.00 61.22 302 GLY A CA 1
ATOM 2454 C C . GLY A 1 302 ? -35.600 19.746 59.008 1.00 61.22 302 GLY A C 1
ATOM 2455 O O . GLY A 1 302 ? -34.866 20.663 58.637 1.00 61.22 302 GLY A O 1
ATOM 2456 N N . LYS A 1 303 ? -35.913 19.567 60.301 1.00 65.56 303 LYS A N 1
ATOM 2457 C CA . LYS A 1 303 ? -35.162 20.159 61.428 1.00 65.56 303 LYS A CA 1
ATOM 2458 C C . LYS A 1 303 ? -34.115 19.208 62.017 1.00 65.56 303 LYS A C 1
ATOM 2460 O O . LYS A 1 303 ? -33.165 19.693 62.616 1.00 65.56 303 LYS A O 1
ATOM 2465 N N . GLU A 1 304 ? -34.276 17.894 61.855 1.00 55.47 304 GLU A N 1
ATOM 2466 C CA . GLU A 1 304 ? -33.441 16.887 62.535 1.00 55.47 304 GLU A CA 1
ATOM 2467 C C . GLU A 1 304 ? -32.219 16.429 61.719 1.00 55.47 304 GLU A C 1
ATOM 2469 O O . GLU A 1 304 ? -31.383 15.679 62.218 1.00 55.47 304 GLU A O 1
ATOM 2474 N N . SER A 1 305 ? -32.083 16.873 60.464 1.00 54.25 305 SER A N 1
ATOM 2475 C CA . SER A 1 305 ? -30.969 16.498 59.585 1.00 54.25 305 SER A CA 1
ATOM 2476 C C . SER A 1 305 ? -30.559 17.635 58.644 1.00 54.25 305 SER A C 1
ATOM 2478 O O . SER A 1 305 ? -31.383 18.200 57.919 1.00 54.25 305 SER A O 1
ATOM 2480 N N . ASN A 1 306 ? -29.253 17.923 58.609 1.00 54.19 306 ASN A N 1
ATOM 2481 C CA . ASN A 1 306 ? -28.651 18.893 57.688 1.00 54.19 306 ASN A CA 1
ATOM 2482 C C . ASN A 1 306 ? -28.701 18.439 56.217 1.00 54.19 306 ASN A C 1
ATOM 2484 O O . ASN A 1 306 ? -28.739 19.281 55.319 1.00 54.19 306 ASN A O 1
ATOM 2488 N N . GLU A 1 307 ? -28.751 17.132 55.949 1.00 50.47 307 GLU A N 1
ATOM 2489 C CA . GLU A 1 307 ? -28.853 16.585 54.587 1.00 50.47 307 GLU A CA 1
ATOM 2490 C C . GLU A 1 307 ? -30.265 16.795 54.004 1.00 50.47 307 GLU A C 1
ATOM 2492 O O . GLU A 1 307 ? -30.439 17.112 52.824 1.00 50.47 307 GLU A O 1
ATOM 2497 N N . LEU A 1 308 ? -31.296 16.714 54.854 1.00 53.94 308 LEU A N 1
ATOM 2498 C CA . LEU A 1 308 ? -32.709 16.796 54.461 1.00 53.94 308 LEU A CA 1
ATOM 2499 C C . LEU A 1 308 ? -33.217 18.222 54.175 1.00 53.94 308 LEU A C 1
ATOM 2501 O O . LEU A 1 308 ? -34.265 18.395 53.544 1.00 53.94 308 LEU A O 1
ATOM 2505 N N . TRP A 1 309 ? -32.455 19.264 54.530 1.00 51.97 309 TRP A N 1
ATOM 2506 C CA . TRP A 1 309 ? -32.795 20.661 54.206 1.00 51.97 309 TRP A CA 1
ATOM 2507 C C . TRP A 1 309 ? -32.906 20.920 52.692 1.00 51.97 309 TRP A C 1
ATOM 2509 O O . TRP A 1 309 ? -33.596 21.844 52.252 1.00 51.97 309 TRP A O 1
ATOM 2519 N N . GLN A 1 310 ? -32.231 20.102 51.882 1.00 52.84 310 GLN A N 1
ATOM 2520 C CA . GLN A 1 310 ? -32.220 20.215 50.424 1.00 52.84 310 GLN A CA 1
ATOM 2521 C C . GLN A 1 310 ? -33.495 19.615 49.804 1.00 52.84 310 GLN A C 1
ATOM 2523 O O . GLN A 1 310 ? -34.130 20.259 48.967 1.00 52.84 310 GLN A O 1
ATOM 2528 N N . TRP A 1 311 ? -33.930 18.454 50.301 1.00 54.66 311 TRP A N 1
ATOM 2529 C CA . TRP A 1 311 ? -35.179 17.780 49.923 1.00 54.66 311 TRP A CA 1
ATOM 2530 C C . TRP A 1 311 ? -36.428 18.609 50.232 1.00 54.66 311 TRP A C 1
ATOM 2532 O O . TRP A 1 311 ? -37.333 18.728 49.404 1.00 54.66 311 TRP A O 1
ATOM 2542 N N . LYS A 1 312 ? -36.428 19.278 51.389 1.00 54.09 312 LYS A N 1
ATOM 2543 C CA . LYS A 1 312 ? -37.482 20.202 51.831 1.00 54.09 312 LYS A CA 1
ATOM 2544 C C . LYS A 1 312 ? -37.840 21.265 50.783 1.00 54.09 312 LYS A C 1
ATOM 2546 O O . LYS A 1 312 ? -39.019 21.547 50.592 1.00 54.09 312 LYS A O 1
ATOM 2551 N N . ARG A 1 313 ? -36.859 21.825 50.059 1.00 52.94 313 ARG A N 1
ATOM 2552 C CA . ARG A 1 313 ? -37.119 22.833 49.007 1.00 52.94 313 ARG A CA 1
ATOM 2553 C C . ARG A 1 313 ? -37.765 22.250 47.747 1.00 52.94 313 ARG A C 1
ATOM 2555 O O . ARG A 1 313 ? -38.522 22.962 47.093 1.00 52.94 313 ARG A O 1
ATOM 2562 N N . VAL A 1 314 ? -37.454 21.001 47.396 1.00 51.59 314 VAL A N 1
ATOM 2563 C CA . VAL A 1 314 ? -38.028 20.330 46.217 1.00 51.59 314 VAL A CA 1
ATOM 2564 C C . VAL A 1 314 ? -39.491 19.990 46.490 1.00 51.59 314 VAL A C 1
ATOM 2566 O O . VAL A 1 314 ? -40.365 20.398 45.731 1.00 51.59 314 VAL A O 1
ATOM 2569 N N . MET A 1 315 ? -39.778 19.349 47.627 1.00 55.72 315 MET A N 1
ATOM 2570 C CA . MET A 1 315 ? -41.136 18.888 47.926 1.00 55.72 315 MET A CA 1
ATOM 2571 C C . MET A 1 315 ? -42.117 20.026 48.245 1.00 55.72 315 MET A C 1
ATOM 2573 O O . MET A 1 315 ? -43.274 19.942 47.841 1.00 55.72 315 MET A O 1
ATOM 2577 N N . ILE A 1 316 ? -41.669 21.134 48.857 1.00 54.41 316 ILE A N 1
ATOM 2578 C CA . ILE A 1 316 ? -42.510 22.338 49.018 1.00 54.41 316 ILE A CA 1
ATOM 2579 C C . ILE A 1 316 ? -42.951 22.884 47.649 1.00 54.41 316 ILE A C 1
ATOM 2581 O O . ILE A 1 316 ? -44.141 23.109 47.449 1.00 54.41 316 ILE A O 1
ATOM 2585 N N . LYS A 1 317 ? -42.034 22.996 46.674 1.00 48.75 317 LYS A N 1
ATOM 2586 C CA . LYS A 1 317 ? -42.359 23.463 45.311 1.00 48.75 317 LYS A CA 1
ATOM 2587 C C . LYS A 1 317 ? -43.290 22.527 44.535 1.00 48.75 317 LYS A C 1
ATOM 2589 O O . LYS A 1 317 ? -43.973 22.983 43.622 1.00 48.75 317 LYS A O 1
ATOM 2594 N N . CYS A 1 318 ? -43.308 21.235 44.858 1.00 48.03 318 CYS A N 1
ATOM 2595 C CA . CYS A 1 318 ? -44.258 20.279 44.283 1.00 48.03 318 CYS A CA 1
ATOM 2596 C C . CYS A 1 318 ? -45.642 20.400 44.944 1.00 48.03 318 CYS A C 1
ATOM 2598 O O . CYS A 1 318 ? -46.649 20.429 44.243 1.00 48.03 318 CYS A O 1
ATOM 2600 N N . ALA A 1 319 ? -45.694 20.565 46.270 1.00 49.59 319 ALA A N 1
ATOM 2601 C CA . ALA A 1 319 ? -46.930 20.781 47.032 1.00 49.59 319 ALA A CA 1
ATOM 2602 C C . ALA A 1 319 ? -47.585 22.163 46.803 1.00 49.59 319 ALA A C 1
ATOM 2604 O O . ALA A 1 319 ? -48.681 22.408 47.293 1.00 49.59 319 ALA A O 1
ATOM 2605 N N . GLU A 1 320 ? -46.913 23.078 46.102 1.00 47.81 320 GLU A N 1
ATOM 2606 C CA . GLU A 1 320 ? -47.437 24.382 45.654 1.00 47.81 320 GLU A CA 1
ATOM 2607 C C . GLU A 1 320 ? -47.946 24.365 44.200 1.00 47.81 320 GLU A C 1
ATOM 2609 O O . GLU A 1 320 ? -48.398 25.389 43.697 1.00 47.81 320 GLU A O 1
ATOM 2614 N N . LYS A 1 321 ? -47.854 23.217 43.511 1.00 43.56 321 LYS A N 1
ATOM 2615 C CA . LYS A 1 321 ? -48.318 23.018 42.124 1.00 43.56 321 LYS A CA 1
ATOM 2616 C C . LYS A 1 321 ? -49.546 22.103 41.994 1.00 43.56 321 LYS A C 1
ATOM 2618 O O . LYS A 1 321 ? -49.960 21.825 40.869 1.00 43.56 321 LYS A O 1
ATOM 2623 N N . LYS A 1 322 ? -50.081 21.629 43.119 1.00 39.50 322 LYS A N 1
ATOM 2624 C CA . LYS A 1 322 ? -51.383 20.961 43.242 1.00 39.50 322 LYS A CA 1
ATOM 2625 C C . LYS A 1 322 ? -52.386 21.961 43.810 1.00 39.50 322 LYS A C 1
ATOM 2627 O O . LYS A 1 322 ? -53.542 21.905 43.351 1.00 39.50 322 LYS A O 1
#